Protein AF-K1S685-F1 (afdb_monomer_lite)

Foldseek 3Di:
DPDPPLVVVLVVQCVVCVPPDDNVRSVVVSVVCVVVDDDDDDDADQPVDVVVVVVLLVVLVVCLVVVAAEDEDPPLQQNDDDPPDDSGNDPPVSVVVVVSSCVSNVVSNHAYEYADDDAVVVVVLLVCVVVVHEYEDLCQLVLVVCCVVVVDNVVVVVVVVVCVVSVHHYDYDNADPVGRPVVSCPVVCVVVVNDD

Secondary structure (DSSP, 8-state):
----HHHHHHHHHHHHSTTTS-HHHHHHHHHHHHHT-PPPSS----TTSHHHHHHHHHHHHHHHHTT--EEEETTGGGS---TTS-SS--TTHHHHHHHHHHHHHGGGTPEEEE-----GGG-HHHHHHHTT--EEE-SHHHHHHHHHHHS--HHHHHHHHHHHHTT--EEE-S-BTTB--HHHHHHHHHHHT---

Sequence (196 aa):
EGKKPADILQKIVLERKAGRLTKEQITTIWNYMEQHRYYLGQMDLNIQSPKVWEYYREVLKTLAGYGAKIVRLDAFAYAPKKPGERNFLNQPDTWELLDKIKQIAEPYGMELLPEIHECYSEKIYEKISEQGYVTYDFFLPGLIIDALESGNGEHLAGWAQELIDKNIRTVNMLGCHDGIPCWISKEFWRRTGFRN

Structure (mmCIF, N/CA/C/O backbone):
data_AF-K1S685-F1
#
_entry.id   AF-K1S685-F1
#
loop_
_atom_site.group_PDB
_atom_site.id
_atom_site.type_symbol
_atom_site.label_atom_id
_atom_site.label_alt_id
_atom_site.label_comp_id
_atom_site.label_asym_id
_atom_site.label_entity_id
_atom_site.label_seq_id
_atom_site.pdbx_PDB_ins_code
_atom_site.Cartn_x
_atom_site.Cartn_y
_atom_site.Cartn_z
_atom_site.occupancy
_atom_site.B_iso_or_equiv
_atom_site.auth_seq_id
_atom_site.auth_comp_id
_atom_site.auth_asym_id
_atom_site.auth_atom_id
_atom_site.pdbx_PDB_model_num
ATOM 1 N N . GLU A 1 1 ? 15.748 -15.096 -20.874 1.00 41.84 1 GLU A N 1
ATOM 2 C CA . GLU A 1 1 ? 17.206 -15.310 -21.045 1.00 41.84 1 GLU A CA 1
ATOM 3 C C . GLU A 1 1 ? 17.972 -14.530 -19.979 1.00 41.84 1 GLU A C 1
ATOM 5 O O . GLU A 1 1 ? 17.954 -13.305 -20.011 1.00 41.84 1 GLU A O 1
ATOM 10 N N . GLY A 1 2 ? 18.579 -15.214 -19.005 1.00 46.22 2 GLY A N 1
ATOM 11 C CA . GLY A 1 2 ? 19.226 -14.622 -17.822 1.00 46.22 2 GLY A CA 1
ATOM 12 C C . GLY A 1 2 ? 20.558 -13.915 -18.096 1.00 46.22 2 GLY A C 1
ATOM 13 O O . GLY A 1 2 ? 21.587 -14.306 -17.557 1.00 46.22 2 GLY A O 1
ATOM 14 N N . LYS A 1 3 ? 20.554 -12.884 -18.945 1.00 46.91 3 LYS A N 1
ATOM 15 C CA . LYS A 1 3 ? 21.714 -12.000 -19.139 1.00 46.91 3 LYS A CA 1
ATOM 16 C C . LYS A 1 3 ? 21.872 -11.109 -17.908 1.00 46.91 3 LYS A C 1
ATOM 18 O O . LYS A 1 3 ? 20.875 -10.590 -17.400 1.00 46.91 3 LYS A O 1
ATOM 23 N N . LYS A 1 4 ? 23.103 -10.922 -17.418 1.00 56.41 4 LYS A N 1
ATOM 24 C CA . LYS A 1 4 ? 23.329 -10.047 -16.262 1.00 56.41 4 LYS A CA 1
ATOM 25 C C . LYS A 1 4 ? 22.981 -8.607 -16.665 1.00 56.41 4 LYS A C 1
ATOM 27 O O . LYS A 1 4 ? 23.267 -8.214 -17.798 1.00 56.41 4 LYS A O 1
ATOM 32 N N . PRO A 1 5 ? 22.398 -7.791 -15.767 1.00 56.41 5 PRO A N 1
ATOM 33 C CA . PRO A 1 5 ? 22.082 -6.392 -16.063 1.00 56.41 5 PRO A CA 1
ATOM 34 C C . PRO A 1 5 ? 23.280 -5.602 -16.610 1.00 56.41 5 PRO A C 1
ATOM 36 O O . PRO A 1 5 ? 23.109 -4.765 -17.495 1.00 56.41 5 PRO A O 1
ATOM 39 N N . ALA A 1 6 ? 24.490 -5.930 -16.145 1.00 63.66 6 ALA A N 1
ATOM 40 C CA . ALA A 1 6 ? 25.746 -5.369 -16.632 1.00 63.66 6 ALA A CA 1
ATOM 41 C C . ALA A 1 6 ? 25.956 -5.602 -18.140 1.00 63.66 6 ALA A C 1
ATOM 43 O O . ALA A 1 6 ? 26.253 -4.660 -18.867 1.00 63.66 6 ALA A O 1
ATOM 44 N N . ASP A 1 7 ? 25.709 -6.815 -18.636 1.00 67.12 7 ASP A N 1
ATOM 45 C CA . ASP A 1 7 ? 25.922 -7.172 -20.046 1.00 67.12 7 ASP A CA 1
ATOM 46 C C . ASP A 1 7 ? 24.927 -6.446 -20.968 1.00 67.12 7 ASP A C 1
ATOM 48 O O . ASP A 1 7 ? 25.253 -6.030 -22.082 1.00 67.12 7 ASP A O 1
ATOM 52 N N . ILE A 1 8 ? 23.693 -6.256 -20.486 1.00 65.19 8 ILE A N 1
ATOM 53 C CA . ILE A 1 8 ? 22.639 -5.526 -21.203 1.00 65.19 8 ILE A CA 1
ATOM 54 C C . ILE A 1 8 ? 22.997 -4.038 -21.291 1.00 65.19 8 ILE A C 1
ATOM 56 O O . ILE A 1 8 ? 22.889 -3.428 -22.356 1.00 65.19 8 ILE A O 1
ATOM 60 N N . LEU A 1 9 ? 23.438 -3.453 -20.177 1.00 62.62 9 LEU A N 1
ATOM 61 C CA . LEU A 1 9 ? 23.805 -2.043 -20.095 1.00 62.62 9 LEU A CA 1
ATOM 62 C C . LEU A 1 9 ? 25.078 -1.733 -20.892 1.00 62.62 9 LEU A C 1
ATOM 64 O O . LEU A 1 9 ? 25.098 -0.736 -21.614 1.00 62.62 9 LEU A O 1
ATOM 68 N N . GLN A 1 10 ? 26.095 -2.599 -20.846 1.00 68.44 10 GLN A N 1
ATOM 69 C CA . GLN A 1 10 ? 27.323 -2.442 -21.630 1.00 68.44 10 GLN A CA 1
ATOM 70 C C . GLN A 1 10 ? 27.014 -2.400 -23.131 1.00 68.44 10 GLN A C 1
ATOM 72 O O . GLN A 1 10 ? 27.507 -1.525 -23.845 1.00 68.44 10 GLN A O 1
ATOM 77 N N . LYS A 1 11 ? 26.131 -3.291 -23.601 1.00 69.19 11 LYS A N 1
ATOM 78 C CA . LYS A 1 11 ? 25.671 -3.310 -24.994 1.00 69.19 11 LYS A CA 1
ATOM 79 C C . LYS A 1 11 ? 24.960 -2.007 -25.381 1.00 69.19 11 LYS A C 1
ATOM 81 O O . LYS A 1 11 ? 25.316 -1.408 -26.391 1.00 69.19 11 LYS A O 1
ATOM 86 N N . ILE A 1 12 ? 24.040 -1.514 -24.547 1.00 67.19 12 ILE A N 1
ATOM 87 C CA . ILE A 1 12 ? 23.328 -0.241 -24.779 1.00 67.19 12 ILE A CA 1
ATOM 88 C C . ILE A 1 12 ? 24.299 0.950 -24.837 1.00 67.19 12 ILE A C 1
ATOM 90 O O . ILE A 1 12 ? 24.135 1.843 -25.669 1.00 67.19 12 ILE A O 1
ATOM 94 N N . VAL A 1 13 ? 25.310 0.990 -23.963 1.00 66.75 13 VAL A N 1
ATOM 95 C CA . VAL A 1 13 ? 26.311 2.070 -23.930 1.00 66.75 13 VAL A CA 1
ATOM 96 C C . VAL A 1 13 ? 27.200 2.037 -25.174 1.00 66.75 13 VAL A C 1
ATOM 98 O O . VAL A 1 13 ? 27.426 3.086 -25.784 1.00 66.75 13 VAL A O 1
ATOM 101 N N . LEU A 1 14 ? 27.660 0.849 -25.577 1.00 67.44 14 LEU A N 1
ATOM 102 C CA . LEU A 1 14 ? 28.450 0.653 -26.795 1.00 67.44 14 LEU A CA 1
ATOM 103 C C . LEU A 1 14 ? 27.658 1.036 -28.055 1.00 67.44 14 LEU A C 1
ATOM 105 O O . LEU A 1 14 ? 28.216 1.666 -28.951 1.00 67.44 14 LEU A O 1
ATOM 109 N N . GLU A 1 15 ? 26.361 0.721 -28.103 1.00 68.25 15 GLU A N 1
ATOM 110 C CA . GLU A 1 15 ? 25.470 1.065 -29.219 1.00 68.25 15 GLU A CA 1
ATOM 111 C C . GLU A 1 15 ? 25.138 2.569 -29.271 1.00 68.25 15 GLU A C 1
ATOM 113 O O . GLU A 1 15 ? 25.128 3.159 -30.349 1.00 68.25 15 GLU A O 1
ATOM 118 N N . ARG A 1 16 ? 24.915 3.231 -28.123 1.00 64.75 16 ARG A N 1
ATOM 119 C CA . ARG A 1 16 ? 24.530 4.660 -28.067 1.00 64.75 16 ARG A CA 1
ATOM 120 C C . ARG A 1 16 ? 25.690 5.651 -28.214 1.00 64.75 16 ARG A C 1
ATOM 122 O O . ARG A 1 16 ? 25.444 6.799 -28.578 1.00 64.75 16 ARG A O 1
ATOM 129 N N . LYS A 1 17 ? 26.936 5.269 -27.895 1.00 58.00 17 LYS A N 1
ATOM 130 C CA . LYS A 1 17 ? 28.105 6.183 -27.881 1.00 58.00 17 LYS A CA 1
ATOM 131 C C . LYS A 1 17 ? 29.157 5.920 -28.963 1.00 58.00 17 LYS A C 1
ATOM 133 O O . LYS A 1 17 ? 30.214 6.554 -28.930 1.00 58.00 17 LYS A O 1
ATOM 138 N N . ALA A 1 18 ? 28.850 5.084 -29.954 1.00 55.44 18 ALA A N 1
ATOM 139 C CA . ALA A 1 18 ? 29.769 4.680 -31.024 1.00 55.44 18 ALA A CA 1
ATOM 140 C C . ALA A 1 18 ? 30.387 5.828 -31.864 1.00 55.44 18 ALA A C 1
ATOM 142 O O . ALA A 1 18 ? 31.276 5.569 -32.666 1.00 55.44 18 ALA A O 1
ATOM 143 N N . GLY A 1 19 ? 29.961 7.087 -31.689 1.00 58.44 19 GLY A N 1
ATOM 144 C CA . GLY A 1 19 ? 30.479 8.244 -32.431 1.00 58.44 19 GLY A CA 1
ATOM 145 C C . GLY A 1 19 ? 31.498 9.143 -31.712 1.00 58.44 19 GLY A C 1
ATOM 146 O O . GLY A 1 19 ? 31.999 10.065 -32.345 1.00 58.44 19 GLY A O 1
ATOM 147 N N . ARG A 1 20 ? 31.790 8.957 -30.411 1.00 66.69 20 ARG A N 1
ATOM 148 C CA . ARG A 1 20 ? 32.670 9.885 -29.645 1.00 66.69 20 ARG A CA 1
ATOM 149 C C . ARG A 1 20 ? 33.846 9.239 -28.910 1.00 66.69 20 ARG A C 1
ATOM 151 O O . ARG A 1 20 ? 34.769 9.951 -28.533 1.00 66.69 20 ARG A O 1
ATOM 158 N N . LEU A 1 21 ? 33.808 7.932 -28.671 1.00 71.31 21 LEU A N 1
ATOM 159 C CA . LEU A 1 21 ? 34.829 7.186 -27.929 1.00 71.31 21 LEU A CA 1
ATOM 160 C C . LEU A 1 21 ? 35.059 5.838 -28.615 1.00 71.31 21 LEU A C 1
ATOM 162 O O . LEU A 1 21 ? 34.118 5.258 -29.162 1.00 71.31 21 LEU A O 1
ATOM 166 N N . THR A 1 22 ? 36.289 5.325 -28.574 1.00 79.56 22 THR A N 1
ATOM 167 C CA . THR A 1 22 ? 36.596 3.989 -29.102 1.00 79.56 22 THR A CA 1
ATOM 168 C C . THR A 1 22 ? 35.994 2.897 -28.210 1.00 79.56 22 THR A C 1
ATOM 170 O O . THR A 1 22 ? 35.727 3.108 -27.024 1.00 79.56 22 THR A O 1
ATOM 173 N N . LYS A 1 23 ? 35.789 1.693 -28.763 1.00 75.44 23 LYS A N 1
ATOM 174 C CA . LYS A 1 23 ? 35.277 0.538 -27.998 1.00 75.44 23 LYS A CA 1
ATOM 175 C C . LYS A 1 23 ? 36.156 0.209 -26.788 1.00 75.44 23 LYS A C 1
ATOM 177 O O . LYS A 1 23 ? 35.630 -0.136 -25.733 1.00 75.44 23 LYS A O 1
ATOM 182 N N . GLU A 1 24 ? 37.471 0.359 -26.923 1.00 78.50 24 GLU A N 1
ATOM 183 C CA . GLU A 1 24 ? 38.434 0.170 -25.833 1.00 78.50 24 GLU A CA 1
ATOM 184 C C . GLU A 1 24 ? 38.244 1.218 -24.736 1.00 78.50 24 GLU A C 1
ATOM 186 O O . GLU A 1 24 ? 38.119 0.855 -23.572 1.00 78.50 24 GLU A O 1
ATOM 191 N N . GLN A 1 25 ? 38.105 2.500 -25.093 1.00 77.88 25 GLN A N 1
ATOM 192 C CA . GLN A 1 25 ? 37.839 3.568 -24.123 1.00 77.88 25 GLN A CA 1
ATOM 193 C C . GLN A 1 25 ? 36.523 3.345 -23.367 1.00 77.88 25 GLN A C 1
ATOM 195 O O . GLN A 1 25 ? 36.479 3.502 -22.147 1.00 77.88 25 GLN A O 1
ATOM 200 N N . ILE A 1 26 ? 35.457 2.941 -24.068 1.00 78.12 26 ILE A N 1
ATOM 201 C CA . ILE A 1 26 ? 34.166 2.622 -23.439 1.00 78.12 26 ILE A CA 1
ATOM 202 C C . ILE A 1 26 ? 34.312 1.432 -22.484 1.00 78.12 26 ILE A C 1
ATOM 204 O O . ILE A 1 26 ? 33.780 1.475 -21.378 1.00 78.12 26 ILE A O 1
ATOM 208 N N . THR A 1 27 ? 35.056 0.398 -22.881 1.00 79.56 27 THR A N 1
ATOM 209 C CA . THR A 1 27 ? 35.287 -0.797 -22.054 1.00 79.56 27 THR A CA 1
ATOM 210 C C . THR A 1 27 ? 36.103 -0.469 -20.803 1.00 79.56 27 THR A C 1
ATOM 212 O O . THR A 1 27 ? 35.761 -0.924 -19.715 1.00 79.56 27 THR A O 1
ATOM 215 N N . THR A 1 28 ? 37.130 0.375 -20.920 1.00 81.12 28 THR A N 1
ATOM 216 C CA . THR A 1 28 ? 37.934 0.833 -19.778 1.00 81.12 28 THR A CA 1
ATOM 217 C C . THR A 1 28 ? 37.096 1.630 -18.780 1.00 81.12 28 THR A C 1
ATOM 219 O O . THR A 1 28 ? 37.133 1.343 -17.585 1.00 81.12 28 THR A O 1
ATOM 222 N N . ILE A 1 29 ? 36.291 2.589 -19.257 1.00 78.25 29 ILE A N 1
ATOM 223 C CA . ILE A 1 29 ? 35.390 3.376 -18.396 1.00 78.25 29 ILE A CA 1
ATOM 224 C C . ILE A 1 29 ? 34.355 2.464 -17.729 1.00 78.25 29 ILE A C 1
ATOM 226 O O . ILE A 1 29 ? 34.099 2.597 -16.536 1.00 78.25 29 ILE A O 1
ATOM 230 N N . TRP A 1 30 ? 33.789 1.516 -18.478 1.00 78.69 30 TRP A N 1
ATOM 231 C CA . TRP A 1 30 ? 32.827 0.546 -17.961 1.00 78.69 30 TRP A CA 1
ATOM 232 C C . TRP A 1 30 ? 33.413 -0.301 -16.828 1.00 78.69 30 TRP A C 1
ATOM 234 O O . TRP A 1 30 ? 32.829 -0.374 -15.750 1.00 78.69 30 TRP A O 1
ATOM 244 N N . ASN A 1 31 ? 34.593 -0.886 -17.046 1.00 82.19 31 ASN A N 1
ATOM 245 C CA . ASN A 1 31 ? 35.276 -1.692 -16.037 1.00 82.19 31 ASN A CA 1
ATOM 246 C C . ASN A 1 31 ? 35.592 -0.869 -14.784 1.00 82.19 31 ASN A C 1
ATOM 248 O O . ASN A 1 31 ? 35.395 -1.354 -13.674 1.00 82.19 31 ASN A O 1
ATOM 252 N N . TYR A 1 32 ? 36.014 0.388 -14.956 1.00 80.56 32 TYR A N 1
ATOM 253 C CA . TYR A 1 32 ? 36.234 1.302 -13.839 1.00 80.56 32 TYR A CA 1
ATOM 254 C C . TYR A 1 32 ? 34.936 1.581 -13.063 1.00 80.56 32 TYR A C 1
ATOM 256 O O . TYR A 1 32 ? 34.933 1.510 -11.836 1.00 80.56 32 TYR A O 1
ATOM 264 N N . MET A 1 33 ? 33.819 1.842 -13.751 1.00 78.81 33 MET A N 1
ATOM 265 C CA . MET A 1 33 ? 32.520 2.070 -13.108 1.00 78.81 33 MET A CA 1
ATOM 266 C C . MET A 1 33 ? 32.000 0.830 -12.373 1.00 78.81 33 MET A C 1
ATOM 268 O O . MET A 1 33 ? 31.517 0.965 -11.255 1.00 78.81 33 MET A O 1
ATOM 272 N N . GLU A 1 34 ? 32.115 -0.368 -12.956 1.00 79.00 34 GLU A N 1
ATOM 273 C CA . GLU A 1 34 ? 31.683 -1.615 -12.304 1.00 79.00 34 GLU A CA 1
ATOM 274 C C . GLU A 1 34 ? 32.543 -1.951 -11.078 1.00 79.00 34 GLU A C 1
ATOM 276 O O . GLU A 1 34 ? 32.001 -2.369 -10.058 1.00 79.00 34 GLU A O 1
ATOM 281 N N . GLN A 1 35 ? 33.861 -1.712 -11.134 1.00 81.19 35 GLN A N 1
ATOM 282 C CA . GLN A 1 35 ? 34.762 -1.902 -9.987 1.00 81.19 35 GLN A CA 1
ATOM 283 C C . GLN A 1 35 ? 34.442 -0.970 -8.811 1.00 81.19 35 GLN A C 1
ATOM 285 O O . GLN A 1 35 ? 34.704 -1.323 -7.665 1.00 81.19 35 GLN A O 1
ATOM 290 N N . HIS A 1 36 ? 33.859 0.199 -9.085 1.00 78.69 36 HIS A N 1
ATOM 291 C CA . HIS A 1 36 ? 33.512 1.204 -8.077 1.00 78.69 36 HIS A CA 1
ATOM 292 C C . HIS A 1 36 ? 31.998 1.332 -7.872 1.00 78.69 36 HIS A C 1
ATOM 294 O O . HIS A 1 36 ? 31.523 2.313 -7.293 1.00 78.69 36 HIS A O 1
ATOM 300 N N . ARG A 1 37 ? 31.215 0.360 -8.355 1.00 73.19 37 ARG A N 1
ATOM 301 C CA . ARG A 1 37 ? 29.762 0.399 -8.228 1.00 73.19 37 ARG A CA 1
ATOM 302 C C . ARG A 1 37 ? 29.364 0.046 -6.803 1.00 73.19 37 ARG A C 1
ATOM 304 O O . ARG A 1 37 ? 29.433 -1.111 -6.397 1.00 73.19 37 ARG A O 1
ATOM 311 N N . TYR A 1 38 ? 28.860 1.034 -6.080 1.00 69.50 38 TYR A N 1
ATOM 312 C CA . TYR A 1 38 ? 28.136 0.820 -4.837 1.00 69.50 38 TYR A CA 1
ATOM 313 C C . TYR A 1 38 ? 26.640 0.977 -5.100 1.00 69.50 38 TYR A C 1
ATOM 315 O O . TYR A 1 38 ? 26.203 1.875 -5.821 1.00 69.50 38 TYR A O 1
ATOM 323 N N . TYR A 1 39 ? 25.849 0.075 -4.535 1.00 64.56 39 TYR A N 1
ATOM 324 C CA . TYR A 1 39 ? 24.402 0.182 -4.584 1.00 64.56 39 TYR A CA 1
ATOM 325 C C . TYR A 1 39 ? 23.934 0.991 -3.384 1.00 64.56 39 TYR A C 1
ATOM 327 O O . TYR A 1 39 ? 24.215 0.641 -2.239 1.00 64.56 39 TYR A O 1
ATOM 335 N N . LEU A 1 40 ? 23.228 2.085 -3.653 1.00 62.75 40 LEU A N 1
ATOM 336 C CA . LEU A 1 40 ? 22.421 2.745 -2.635 1.00 62.75 40 LEU A CA 1
ATOM 337 C C . LEU A 1 40 ? 21.240 1.817 -2.325 1.00 62.75 40 LEU A C 1
ATOM 339 O O . LEU A 1 40 ? 20.667 1.263 -3.258 1.00 62.75 40 LEU A O 1
ATOM 343 N N . GLY A 1 41 ? 20.926 1.610 -1.042 1.00 75.44 41 GLY A N 1
ATOM 344 C CA . GLY A 1 41 ? 20.020 0.550 -0.574 1.00 75.44 41 GLY A CA 1
ATOM 345 C C . GLY A 1 41 ? 18.737 0.403 -1.400 1.00 75.44 41 GLY A C 1
ATOM 346 O O . GLY A 1 41 ? 18.595 -0.564 -2.144 1.00 75.44 41 GLY A O 1
ATOM 347 N N . GLN A 1 42 ? 17.816 1.362 -1.294 1.00 72.12 42 GLN A N 1
ATOM 348 C CA . GLN A 1 42 ? 16.583 1.381 -2.084 1.00 72.12 42 GLN A CA 1
ATOM 349 C C . GLN A 1 42 ? 16.712 2.371 -3.247 1.00 72.12 42 GLN A C 1
ATOM 351 O O . GLN A 1 42 ? 17.075 3.530 -3.051 1.00 72.12 42 GLN A O 1
ATOM 356 N N . MET A 1 43 ? 16.415 1.902 -4.461 1.00 77.88 43 MET A N 1
ATOM 357 C CA . MET A 1 43 ? 16.425 2.701 -5.688 1.00 77.88 43 MET A CA 1
ATOM 358 C C . MET A 1 43 ? 15.034 2.686 -6.321 1.00 77.88 43 MET A C 1
ATOM 360 O O . MET A 1 43 ? 14.456 1.616 -6.512 1.00 77.88 43 MET A O 1
ATOM 364 N N . ASP A 1 44 ? 14.510 3.854 -6.689 1.00 77.00 44 ASP A N 1
ATOM 365 C CA . ASP A 1 44 ? 13.212 3.948 -7.356 1.00 77.00 44 ASP A CA 1
ATOM 366 C C . ASP A 1 44 ? 13.241 3.374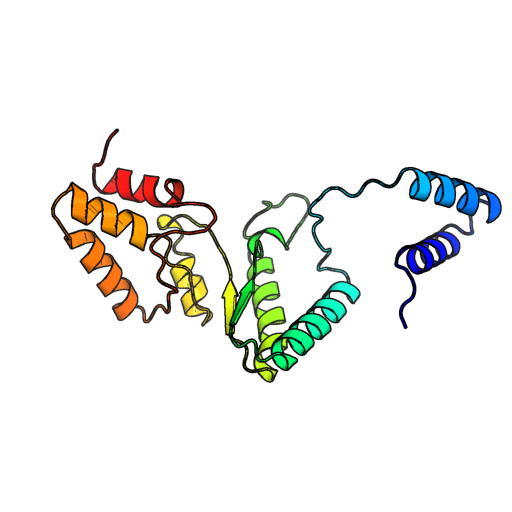 -8.778 1.00 77.00 44 ASP A C 1
ATOM 368 O O . ASP A 1 44 ? 14.174 3.597 -9.558 1.00 77.00 44 ASP A O 1
ATOM 372 N N . LEU A 1 45 ? 12.164 2.682 -9.149 1.00 78.25 45 LEU A N 1
ATOM 373 C CA . LEU A 1 45 ? 11.975 2.181 -10.505 1.00 78.25 45 LEU A CA 1
ATOM 374 C C . LEU A 1 45 ? 11.437 3.280 -11.424 1.00 78.25 45 LEU A C 1
ATOM 376 O O . LEU A 1 45 ? 10.509 4.011 -11.086 1.00 78.25 45 LEU A O 1
ATOM 380 N N . ASN A 1 46 ? 11.979 3.356 -12.641 1.00 80.75 46 ASN A N 1
ATOM 381 C CA . ASN A 1 46 ? 11.461 4.262 -13.661 1.00 80.75 46 ASN A CA 1
ATOM 382 C C . ASN A 1 46 ? 10.219 3.664 -14.345 1.00 80.75 46 ASN A C 1
ATOM 384 O O . ASN A 1 46 ? 10.341 2.912 -15.317 1.00 80.75 46 ASN A O 1
ATOM 388 N N . ILE A 1 47 ? 9.033 4.054 -13.876 1.00 80.50 47 ILE A N 1
ATOM 389 C CA . ILE A 1 47 ? 7.726 3.628 -14.405 1.00 80.50 47 ILE A CA 1
ATOM 390 C C . ILE A 1 47 ? 7.472 4.015 -15.875 1.00 80.50 47 ILE A C 1
ATOM 392 O O . ILE A 1 47 ? 6.557 3.480 -16.498 1.00 80.50 47 ILE A O 1
ATOM 396 N N . GLN A 1 48 ? 8.283 4.899 -16.473 1.00 79.62 48 GLN A N 1
ATOM 397 C CA . GLN A 1 48 ? 8.208 5.205 -17.910 1.00 79.62 48 GLN A CA 1
ATOM 398 C C . GLN A 1 48 ? 8.829 4.097 -18.777 1.00 79.62 48 GLN A C 1
ATOM 400 O O . GLN A 1 48 ? 8.602 4.041 -19.985 1.00 79.62 48 GLN A O 1
ATOM 405 N N . SER A 1 49 ? 9.635 3.211 -18.185 1.00 81.81 49 SER A N 1
ATOM 406 C CA 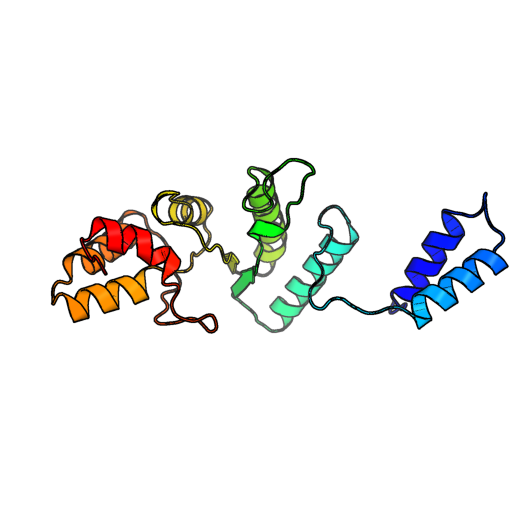. SER A 1 49 ? 10.300 2.129 -18.906 1.00 81.81 49 SER A CA 1
ATOM 407 C C . SER A 1 49 ? 9.348 0.950 -19.143 1.00 81.81 49 SER A C 1
ATOM 409 O O . SER A 1 49 ? 8.863 0.360 -18.175 1.00 81.81 49 SER A O 1
ATOM 411 N N . PRO A 1 50 ? 9.152 0.490 -20.395 1.00 83.94 50 PRO A N 1
ATOM 412 C CA . PRO A 1 50 ? 8.343 -0.699 -20.684 1.00 83.94 50 PRO A CA 1
ATOM 413 C C . PRO A 1 50 ? 8.832 -1.967 -19.966 1.00 83.94 50 PRO A C 1
ATOM 415 O O . PRO A 1 50 ? 8.036 -2.846 -19.644 1.00 83.94 50 PRO A O 1
ATOM 418 N N . LYS A 1 51 ? 10.137 -2.045 -19.669 1.00 84.88 51 LYS A N 1
ATOM 419 C CA . LYS A 1 51 ? 10.746 -3.179 -18.956 1.00 84.88 51 LYS A CA 1
ATOM 420 C C . LYS A 1 51 ? 10.269 -3.293 -17.509 1.00 84.88 51 LYS A C 1
ATOM 422 O O . LYS A 1 51 ? 10.179 -4.398 -16.991 1.00 84.88 51 LYS A O 1
ATOM 427 N N . VAL A 1 52 ? 9.957 -2.168 -16.866 1.00 86.12 52 VAL A N 1
ATOM 428 C CA . VAL A 1 52 ? 9.422 -2.160 -15.496 1.00 86.12 52 VAL A CA 1
ATOM 429 C C . VAL A 1 52 ? 8.014 -2.755 -15.481 1.00 86.12 52 VAL A C 1
ATOM 431 O O . VAL A 1 52 ? 7.693 -3.557 -14.613 1.00 86.12 52 VAL A O 1
ATOM 434 N N . TRP A 1 53 ? 7.206 -2.461 -16.499 1.00 85.75 53 TRP A N 1
ATOM 435 C CA . TRP A 1 53 ? 5.870 -3.042 -16.649 1.00 85.75 53 TRP A CA 1
ATOM 436 C C . TRP A 1 53 ? 5.885 -4.538 -16.960 1.00 85.75 53 TRP A C 1
ATOM 438 O O . TRP A 1 53 ? 5.037 -5.277 -16.467 1.00 85.75 53 TRP A O 1
ATOM 448 N N . GLU A 1 54 ? 6.842 -4.993 -17.768 1.00 86.94 54 GLU A N 1
ATOM 449 C CA . GLU A 1 54 ? 7.073 -6.424 -17.987 1.00 86.94 54 GLU A CA 1
ATOM 450 C C . GLU A 1 54 ? 7.464 -7.122 -16.681 1.00 86.94 54 GLU A C 1
ATOM 452 O O . GLU A 1 54 ? 6.874 -8.140 -16.329 1.00 86.94 54 GLU A O 1
ATOM 457 N N . TYR A 1 55 ? 8.370 -6.515 -15.911 1.00 87.50 55 TYR A N 1
ATOM 458 C CA . TYR A 1 55 ? 8.755 -7.014 -14.596 1.00 87.50 55 TYR A CA 1
ATOM 459 C C . TYR A 1 55 ? 7.569 -7.092 -13.624 1.00 87.50 55 TYR A C 1
ATOM 461 O O . TYR A 1 55 ? 7.366 -8.136 -13.011 1.00 87.50 55 TYR A O 1
ATOM 469 N N . TYR A 1 56 ? 6.738 -6.047 -13.518 1.00 87.75 56 TYR A N 1
ATOM 470 C CA . TYR A 1 56 ? 5.551 -6.079 -12.655 1.00 87.75 56 TYR A CA 1
ATOM 47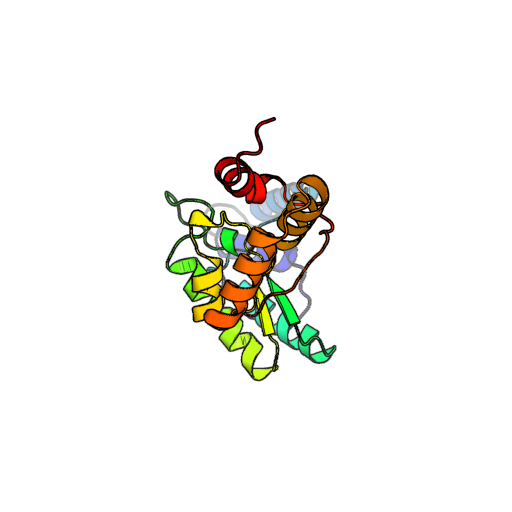1 C C . TYR A 1 56 ? 4.571 -7.189 -13.037 1.00 87.75 56 TYR A C 1
ATOM 473 O O . TYR A 1 56 ? 4.061 -7.871 -12.150 1.00 87.75 56 TYR A O 1
ATOM 481 N N . ARG A 1 57 ? 4.339 -7.414 -14.338 1.00 87.50 57 ARG A N 1
ATOM 482 C CA . ARG A 1 57 ? 3.491 -8.521 -14.807 1.00 87.50 57 ARG A CA 1
ATOM 483 C C . ARG A 1 57 ? 4.039 -9.877 -14.379 1.00 87.50 57 ARG A C 1
ATOM 485 O O . ARG A 1 57 ? 3.283 -10.685 -13.850 1.00 87.50 57 ARG A O 1
ATOM 492 N N . GLU A 1 58 ? 5.334 -10.114 -14.575 1.00 89.44 58 GLU A N 1
ATOM 493 C CA . GLU A 1 58 ? 5.962 -11.383 -14.197 1.00 89.44 58 GLU A CA 1
ATOM 494 C C . GLU A 1 58 ? 5.962 -11.596 -12.678 1.00 89.44 58 GLU A C 1
ATOM 496 O O . GLU A 1 58 ? 5.685 -12.703 -12.215 1.00 89.44 58 GLU A O 1
ATOM 501 N N . VAL A 1 59 ? 6.195 -10.541 -11.890 1.00 89.19 59 VAL A N 1
ATOM 502 C CA . VAL A 1 59 ? 6.132 -10.606 -10.422 1.00 89.19 59 VAL A CA 1
ATOM 503 C C . VAL A 1 59 ? 4.716 -10.916 -9.949 1.00 89.19 59 VAL A C 1
ATOM 505 O O . VAL A 1 59 ? 4.538 -11.865 -9.191 1.00 89.19 59 VAL A O 1
ATOM 508 N N . LEU A 1 60 ? 3.704 -10.176 -10.413 1.00 87.56 60 LEU A N 1
ATOM 509 C CA . LEU A 1 60 ? 2.310 -10.404 -10.016 1.00 87.56 60 LEU A CA 1
ATOM 510 C C . LEU A 1 60 ? 1.832 -11.800 -10.418 1.00 87.56 60 LEU A C 1
ATOM 512 O O . LEU A 1 60 ? 1.255 -12.508 -9.599 1.00 87.56 60 LEU A O 1
ATOM 516 N N . LYS A 1 61 ? 2.165 -12.246 -11.633 1.00 88.56 61 LYS A N 1
ATOM 517 C CA . LYS A 1 61 ? 1.888 -13.610 -12.095 1.00 88.56 61 LYS A CA 1
ATOM 518 C C . LYS A 1 61 ? 2.553 -14.666 -11.212 1.00 88.56 61 LYS A C 1
ATOM 520 O O . LYS A 1 61 ? 1.936 -15.675 -10.883 1.00 88.56 61 LYS A O 1
ATOM 525 N N . THR A 1 62 ? 3.806 -14.444 -10.826 1.00 88.88 62 THR A N 1
ATOM 526 C CA . THR A 1 62 ? 4.548 -15.363 -9.956 1.00 88.88 62 THR A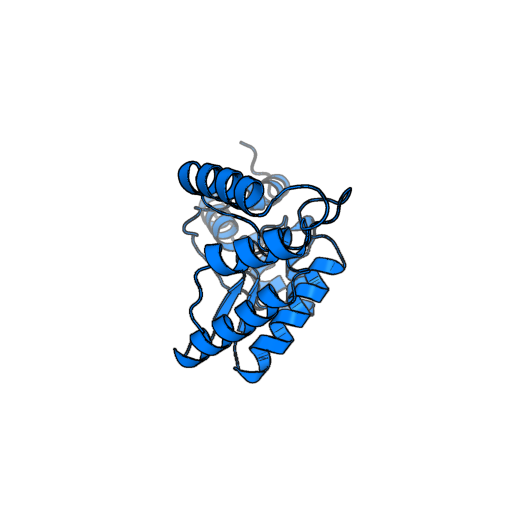 CA 1
ATOM 527 C C . THR A 1 62 ? 3.928 -15.415 -8.557 1.00 88.88 62 THR A C 1
ATOM 529 O O . THR A 1 62 ? 3.714 -16.500 -8.024 1.00 88.88 62 THR A O 1
ATOM 532 N N . LEU A 1 63 ? 3.568 -14.262 -7.986 1.00 88.69 63 LEU A N 1
ATOM 533 C CA . LEU A 1 63 ? 2.881 -14.167 -6.694 1.00 88.69 63 LEU A CA 1
ATOM 534 C C . LEU A 1 63 ? 1.508 -14.850 -6.725 1.00 88.69 63 LEU A C 1
ATOM 536 O O . LEU A 1 63 ? 1.178 -15.603 -5.809 1.00 88.69 63 LEU A O 1
ATOM 540 N N . ALA A 1 64 ? 0.742 -14.647 -7.797 1.00 88.06 64 ALA A N 1
ATOM 541 C CA . ALA A 1 64 ? -0.518 -15.345 -8.024 1.00 88.06 64 ALA A CA 1
ATOM 542 C C . ALA A 1 64 ? -0.315 -16.865 -8.124 1.00 88.06 64 ALA A C 1
ATOM 544 O O . ALA A 1 64 ? -1.082 -17.628 -7.542 1.00 88.06 64 ALA A O 1
ATOM 545 N N . GLY A 1 65 ? 0.759 -17.310 -8.787 1.00 87.50 65 GLY A N 1
ATOM 546 C CA . GLY A 1 65 ? 1.149 -18.721 -8.855 1.00 87.50 65 GLY A CA 1
ATOM 547 C C . GLY A 1 65 ? 1.445 -19.348 -7.488 1.00 87.50 65 GLY A C 1
ATOM 548 O O . GLY A 1 65 ? 1.191 -20.534 -7.296 1.00 87.50 65 GLY A O 1
ATOM 549 N N . TYR A 1 66 ? 1.912 -18.557 -6.518 1.00 89.50 66 TYR A N 1
ATOM 550 C CA . TYR A 1 66 ? 2.076 -18.986 -5.124 1.00 89.50 66 TYR A CA 1
ATOM 551 C C . TYR A 1 66 ? 0.787 -18.905 -4.287 1.00 89.50 66 TYR A C 1
ATOM 553 O O . TYR A 1 66 ? 0.791 -19.303 -3.123 1.00 89.50 66 TYR A O 1
ATOM 561 N N . GLY A 1 67 ? -0.317 -18.407 -4.851 1.00 86.25 67 GLY A N 1
ATOM 562 C CA . GLY A 1 67 ? -1.603 -18.276 -4.165 1.00 86.25 67 GLY A CA 1
ATOM 563 C C . GLY A 1 67 ? -1.779 -16.976 -3.376 1.00 86.25 67 GLY A C 1
ATOM 564 O O . GLY A 1 67 ? -2.657 -16.905 -2.513 1.00 86.25 67 GLY A O 1
ATOM 565 N N . ALA A 1 68 ? -0.971 -15.943 -3.642 1.00 86.31 68 ALA A N 1
ATOM 566 C CA . ALA A 1 68 ? -1.167 -14.632 -3.029 1.00 86.31 68 ALA A CA 1
ATOM 567 C C . ALA A 1 68 ? -2.488 -14.004 -3.506 1.00 86.31 68 ALA A C 1
ATOM 569 O O . ALA A 1 68 ? -2.697 -13.821 -4.702 1.00 86.31 68 ALA A O 1
ATOM 570 N N . LYS A 1 69 ? -3.370 -13.661 -2.560 1.00 84.12 69 LYS A N 1
ATOM 571 C CA . LYS A 1 69 ? -4.683 -13.043 -2.834 1.00 84.12 69 LYS A CA 1
ATOM 572 C C . LYS A 1 69 ? -4.707 -11.533 -2.631 1.00 84.12 69 LYS A C 1
ATOM 574 O O . LYS A 1 69 ? -5.561 -10.864 -3.193 1.00 84.12 69 LYS A O 1
ATOM 579 N N . ILE A 1 70 ? -3.795 -11.007 -1.816 1.00 83.75 70 ILE A N 1
ATOM 580 C CA . ILE A 1 70 ? -3.695 -9.581 -1.500 1.00 83.75 70 ILE A CA 1
ATOM 581 C C . ILE A 1 70 ? -2.249 -9.155 -1.727 1.00 83.75 70 ILE A C 1
ATOM 583 O O . ILE A 1 70 ? -1.327 -9.803 -1.228 1.00 83.75 70 ILE A O 1
ATOM 587 N N . VAL A 1 71 ? -2.056 -8.064 -2.465 1.00 84.50 71 VAL A N 1
ATOM 588 C CA . VAL A 1 71 ? -0.742 -7.455 -2.699 1.00 84.50 71 VAL A CA 1
ATOM 589 C C . VAL A 1 71 ? -0.726 -6.065 -2.082 1.00 84.50 71 VAL A C 1
ATOM 591 O O . VAL A 1 71 ? -1.460 -5.176 -2.514 1.00 84.50 71 VAL A O 1
ATOM 594 N N . ARG A 1 72 ? 0.140 -5.871 -1.083 1.00 84.25 72 ARG A N 1
ATOM 595 C CA . ARG A 1 72 ? 0.444 -4.544 -0.537 1.00 84.25 72 ARG A CA 1
ATOM 596 C C . ARG A 1 72 ? 1.312 -3.785 -1.537 1.00 84.25 72 ARG A C 1
ATOM 598 O O . ARG A 1 72 ? 2.402 -4.245 -1.875 1.00 84.25 72 ARG A O 1
ATOM 605 N N . LEU A 1 73 ? 0.836 -2.631 -1.994 1.00 79.31 73 LEU A N 1
ATOM 606 C CA . LEU A 1 73 ? 1.613 -1.717 -2.827 1.00 79.31 73 LEU A CA 1
ATOM 607 C C . LEU A 1 73 ? 2.306 -0.709 -1.914 1.00 79.31 73 LEU A C 1
ATOM 609 O O . LEU A 1 73 ? 1.706 0.276 -1.488 1.00 79.31 73 LEU A O 1
ATOM 613 N N . ASP A 1 74 ? 3.558 -1.010 -1.591 1.00 74.69 74 ASP A N 1
ATOM 614 C CA . ASP A 1 74 ? 4.395 -0.191 -0.722 1.00 74.69 74 ASP A CA 1
ATOM 615 C C . ASP A 1 74 ? 4.931 1.054 -1.445 1.00 74.69 74 ASP A C 1
ATOM 617 O O . ASP A 1 74 ? 5.250 0.991 -2.637 1.00 74.69 74 ASP A O 1
ATOM 621 N N . ALA A 1 75 ? 5.011 2.181 -0.725 1.00 64.94 75 ALA A N 1
ATOM 622 C CA . ALA A 1 75 ? 5.541 3.471 -1.195 1.00 64.94 75 ALA A CA 1
ATOM 623 C C . ALA A 1 75 ? 5.005 3.953 -2.564 1.00 64.94 75 ALA A C 1
ATOM 625 O O . ALA A 1 75 ? 5.641 4.740 -3.274 1.00 64.94 75 ALA A O 1
ATOM 626 N N . PHE A 1 76 ? 3.810 3.508 -2.948 1.00 69.19 76 PHE A N 1
ATOM 627 C CA . PHE A 1 76 ? 3.274 3.692 -4.293 1.00 69.19 76 PHE A CA 1
ATOM 628 C C . PHE A 1 76 ? 3.024 5.166 -4.654 1.00 69.19 76 PHE A C 1
ATOM 630 O O . PHE A 1 76 ? 3.209 5.584 -5.799 1.00 69.19 76 PHE A O 1
ATOM 637 N N . ALA A 1 77 ? 2.671 5.979 -3.659 1.00 65.12 77 ALA A N 1
ATOM 638 C CA . ALA A 1 77 ? 2.447 7.412 -3.811 1.00 65.12 77 ALA A CA 1
ATOM 639 C C . ALA A 1 77 ? 3.686 8.201 -4.290 1.00 65.12 77 ALA A C 1
ATOM 641 O O . ALA A 1 77 ? 3.527 9.320 -4.779 1.00 65.12 77 ALA A O 1
ATOM 642 N N . TYR A 1 78 ? 4.891 7.624 -4.187 1.00 62.84 78 TYR A N 1
ATOM 643 C CA . TYR A 1 78 ? 6.160 8.228 -4.617 1.00 62.84 78 TYR A CA 1
ATOM 644 C C . TYR A 1 78 ? 6.611 7.802 -6.024 1.00 62.84 78 TYR A C 1
ATOM 646 O O . TYR A 1 78 ? 7.581 8.345 -6.559 1.00 62.84 78 TYR A O 1
ATOM 654 N N . ALA A 1 79 ? 5.932 6.825 -6.633 1.00 63.56 79 ALA A N 1
ATOM 655 C CA . ALA A 1 79 ? 6.308 6.284 -7.936 1.00 63.56 79 ALA A CA 1
ATOM 656 C C . ALA A 1 79 ? 6.238 7.306 -9.096 1.00 63.56 79 ALA A C 1
ATOM 658 O O . ALA A 1 79 ? 7.152 7.308 -9.930 1.00 63.56 79 ALA A O 1
ATOM 659 N N . PRO A 1 80 ? 5.218 8.186 -9.202 1.00 68.19 80 PRO A N 1
ATOM 660 C CA . PRO A 1 80 ? 5.186 9.193 -10.255 1.00 68.19 80 PRO A CA 1
ATOM 661 C C . PRO A 1 80 ? 6.075 10.387 -9.904 1.00 68.19 80 PRO A C 1
ATOM 663 O O . PRO A 1 80 ? 5.737 11.214 -9.059 1.00 68.19 80 PRO A O 1
ATOM 666 N N . LYS A 1 81 ? 7.211 10.496 -10.602 1.00 67.94 81 LYS A N 1
ATOM 667 C CA . LYS A 1 81 ? 8.141 11.626 -10.486 1.00 67.94 81 LYS A CA 1
ATOM 668 C C . LYS A 1 81 ? 8.101 12.481 -11.751 1.00 67.94 81 LYS A C 1
ATOM 670 O O . LYS A 1 81 ? 8.434 12.001 -12.837 1.00 67.94 81 LYS A O 1
ATOM 675 N N . LYS A 1 82 ? 7.756 13.761 -11.596 1.00 67.25 82 LYS A N 1
ATOM 676 C CA . LYS A 1 82 ? 7.811 14.783 -12.650 1.00 67.25 82 LYS A CA 1
ATOM 677 C C . LYS A 1 82 ? 8.657 15.974 -12.184 1.00 67.25 82 LYS A C 1
ATOM 679 O O . LYS A 1 82 ? 8.481 16.434 -11.056 1.00 67.25 82 LYS A O 1
ATOM 684 N N . PRO A 1 83 ? 9.589 16.486 -13.013 1.00 67.50 83 PRO A N 1
ATOM 685 C CA . PRO A 1 83 ? 10.366 17.670 -12.658 1.00 67.50 83 PRO A CA 1
ATOM 686 C C . PRO A 1 83 ? 9.451 18.868 -12.363 1.00 67.50 83 PRO A C 1
ATOM 688 O O . PRO A 1 83 ? 8.674 19.270 -13.222 1.00 67.50 83 PRO A O 1
ATOM 691 N N . GLY A 1 84 ? 9.567 19.443 -11.163 1.00 65.19 84 GLY A N 1
ATOM 692 C CA . GLY A 1 84 ? 8.788 20.613 -10.735 1.00 65.19 84 GLY A CA 1
ATOM 693 C C . GLY A 1 84 ? 7.497 20.303 -9.968 1.00 65.19 84 GLY A C 1
ATOM 694 O O . GLY A 1 84 ? 6.906 21.227 -9.416 1.00 65.19 84 GLY A O 1
ATOM 695 N N . GLU A 1 85 ? 7.084 19.036 -9.878 1.00 66.25 85 GLU A N 1
ATOM 696 C CA . GLU A 1 85 ? 5.928 18.613 -9.078 1.00 66.25 85 GLU A CA 1
ATOM 697 C C . GLU A 1 85 ? 6.345 18.113 -7.685 1.00 66.25 85 GLU A C 1
ATOM 699 O O . GLU A 1 85 ? 7.532 17.938 -7.386 1.00 66.25 85 GLU A O 1
ATOM 704 N N . ARG A 1 86 ? 5.362 17.913 -6.798 1.00 62.00 86 ARG A N 1
ATOM 705 C CA . ARG A 1 86 ? 5.613 17.325 -5.475 1.00 62.00 86 ARG A CA 1
ATOM 706 C C . ARG A 1 86 ? 6.097 15.884 -5.653 1.00 62.00 86 ARG A C 1
ATOM 708 O O . ARG A 1 86 ? 5.803 15.235 -6.641 1.00 62.00 86 ARG A O 1
ATOM 715 N N . ASN A 1 87 ? 6.846 15.346 -4.697 1.00 58.31 87 ASN A N 1
ATOM 716 C CA . ASN A 1 87 ? 7.326 13.958 -4.788 1.00 58.31 87 ASN A CA 1
ATOM 717 C C . ASN A 1 87 ? 6.295 12.927 -4.298 1.00 58.31 87 ASN A C 1
ATOM 719 O O . ASN A 1 87 ? 6.636 11.758 -4.166 1.00 58.31 87 ASN A O 1
ATOM 723 N N . PHE A 1 88 ? 5.073 13.349 -3.975 1.00 63.00 88 PHE A N 1
ATOM 724 C CA . PHE A 1 88 ? 4.092 12.530 -3.274 1.00 63.00 88 PHE A CA 1
ATOM 725 C C . PHE A 1 88 ? 2.681 12.857 -3.760 1.00 63.00 88 PHE A C 1
ATOM 727 O O . PHE A 1 88 ? 2.319 14.034 -3.809 1.00 63.00 88 PHE A O 1
ATOM 734 N N . LEU A 1 89 ? 1.918 11.815 -4.115 1.00 63.47 89 LEU A N 1
ATOM 735 C CA . LEU A 1 89 ? 0.528 11.894 -4.587 1.00 63.47 89 LEU A CA 1
ATOM 736 C C . LEU A 1 89 ? 0.316 12.914 -5.715 1.00 63.47 89 LEU A C 1
ATOM 738 O O . LEU A 1 89 ? -0.560 13.780 -5.649 1.00 63.47 89 LEU A O 1
ATOM 742 N N . ASN A 1 90 ? 1.099 12.793 -6.786 1.00 64.44 90 ASN A N 1
ATOM 743 C CA . ASN A 1 90 ? 0.852 13.581 -7.989 1.00 64.44 90 ASN A CA 1
ATOM 744 C C . ASN A 1 90 ? -0.416 13.085 -8.681 1.00 64.44 90 ASN A C 1
ATOM 746 O O . ASN A 1 90 ? -0.463 11.988 -9.240 1.00 64.44 90 ASN A O 1
ATOM 750 N N . GLN A 1 91 ? -1.457 13.908 -8.643 1.00 65.25 91 GLN A N 1
ATOM 751 C CA . GLN A 1 91 ? -2.694 13.661 -9.373 1.00 65.25 91 GLN A CA 1
ATOM 752 C C . GLN A 1 91 ? -2.605 14.324 -10.753 1.00 65.25 91 GLN A C 1
ATOM 754 O O . GLN A 1 91 ? -2.172 15.475 -10.829 1.00 65.25 91 GLN A O 1
ATOM 759 N N . PRO A 1 92 ? -3.020 13.646 -11.840 1.00 70.75 92 PRO A N 1
ATOM 760 C CA . PRO A 1 92 ? -3.725 12.355 -11.889 1.00 70.75 92 PRO A CA 1
ATOM 761 C C . PRO A 1 92 ? -2.820 11.106 -11.940 1.00 70.75 92 PRO A C 1
ATOM 763 O O . PRO A 1 92 ? -3.317 9.993 -11.780 1.00 70.75 92 PRO A O 1
ATOM 766 N N . ASP A 1 93 ? -1.512 11.272 -12.136 1.00 73.06 93 ASP A N 1
ATOM 767 C CA . ASP A 1 93 ? -0.573 10.187 -12.456 1.00 73.06 93 ASP A CA 1
ATOM 768 C C . ASP A 1 93 ? -0.597 8.997 -11.482 1.00 73.06 93 ASP A C 1
ATOM 770 O O . ASP A 1 93 ? -0.514 7.845 -11.915 1.00 73.06 93 ASP A O 1
ATOM 774 N N . THR A 1 94 ? -0.705 9.242 -10.170 1.00 74.00 94 THR A N 1
ATOM 775 C CA . THR A 1 94 ? -0.760 8.165 -9.167 1.00 74.00 94 THR A CA 1
ATOM 776 C C . THR A 1 94 ? -1.979 7.267 -9.382 1.00 74.00 94 THR A C 1
ATOM 778 O O . THR A 1 94 ? -1.865 6.046 -9.291 1.00 74.00 94 THR A O 1
ATOM 781 N N . TRP A 1 95 ? -3.135 7.847 -9.713 1.00 76.19 95 TRP A N 1
ATOM 782 C CA . TRP A 1 95 ? -4.370 7.094 -9.934 1.00 76.19 95 TRP A CA 1
ATOM 783 C C . TRP A 1 95 ? -4.312 6.275 -11.222 1.00 76.19 95 TRP A C 1
ATOM 785 O O . TRP A 1 95 ? -4.677 5.103 -11.219 1.00 76.19 95 TRP A O 1
ATOM 795 N N . GLU A 1 96 ? -3.772 6.843 -12.302 1.00 80.81 96 GLU A N 1
ATOM 796 C CA . GLU A 1 96 ? -3.577 6.103 -13.556 1.00 80.81 96 GLU A CA 1
ATOM 797 C C . GLU A 1 96 ? -2.615 4.925 -13.390 1.00 80.81 96 GLU A C 1
ATOM 799 O O . GLU A 1 96 ? -2.792 3.859 -13.985 1.00 80.81 96 GLU A O 1
ATOM 804 N N . LEU A 1 97 ? -1.568 5.112 -12.585 1.00 79.12 97 LEU A N 1
ATOM 805 C CA . LEU A 1 97 ? -0.625 4.051 -12.270 1.00 79.12 97 LEU A CA 1
ATOM 806 C C . LEU A 1 97 ? -1.321 2.924 -11.486 1.00 79.12 97 LEU A C 1
ATOM 808 O O . LEU A 1 97 ? -1.070 1.748 -11.754 1.00 79.12 97 LEU A O 1
ATOM 812 N N . LEU A 1 98 ? -2.212 3.278 -10.555 1.00 80.19 98 LEU A N 1
ATOM 813 C CA . LEU A 1 98 ? -2.932 2.338 -9.698 1.00 80.19 98 LEU A CA 1
ATOM 814 C C . LEU A 1 98 ? -3.917 1.504 -10.525 1.00 80.19 98 LEU A C 1
ATOM 816 O O . LEU A 1 98 ? -3.997 0.285 -10.357 1.00 80.19 98 LEU A O 1
ATOM 820 N N . ASP A 1 99 ? -4.614 2.157 -11.455 1.00 83.31 99 ASP A N 1
ATOM 821 C CA . ASP A 1 99 ? -5.544 1.509 -12.376 1.00 83.31 99 ASP A CA 1
ATOM 822 C C . ASP A 1 99 ? -4.813 0.550 -13.328 1.00 83.31 99 ASP A C 1
ATOM 824 O O . ASP A 1 99 ? -5.205 -0.605 -13.483 1.00 83.31 99 ASP A O 1
ATOM 828 N N . LYS A 1 100 ? -3.655 0.953 -13.870 1.00 84.94 100 LYS A N 1
ATOM 829 C CA . LYS A 1 100 ? -2.816 0.062 -14.693 1.00 84.94 100 LYS A CA 1
ATOM 830 C C . LYS A 1 100 ? -2.377 -1.194 -13.945 1.00 84.94 100 LYS A C 1
ATOM 832 O O . LYS A 1 100 ? -2.387 -2.280 -14.520 1.00 84.94 100 LYS A O 1
ATOM 837 N N . ILE A 1 101 ? -1.974 -1.070 -12.679 1.00 84.00 101 ILE A N 1
ATOM 838 C CA . ILE A 1 101 ? -1.592 -2.237 -11.868 1.00 84.00 101 ILE A CA 1
ATOM 839 C C . ILE A 1 101 ? -2.818 -3.103 -11.565 1.00 84.00 101 ILE A C 1
ATOM 841 O O . ILE A 1 101 ? -2.721 -4.327 -11.641 1.00 84.00 101 ILE A O 1
ATOM 845 N N . LYS A 1 102 ? -3.979 -2.493 -11.299 1.00 84.56 102 LYS A N 1
ATOM 846 C CA . LYS A 1 102 ? -5.246 -3.211 -11.098 1.00 84.56 102 LYS A CA 1
ATOM 847 C C . LYS A 1 102 ? -5.632 -4.036 -12.315 1.00 84.56 102 LYS A C 1
ATOM 849 O O . LYS A 1 102 ? -5.877 -5.224 -12.159 1.00 84.56 102 LYS A O 1
ATOM 854 N N . GLN A 1 103 ? -5.565 -3.467 -13.515 1.00 86.44 103 GLN A N 1
ATOM 855 C CA . GLN A 1 103 ? -5.835 -4.194 -14.761 1.00 86.44 103 GLN A CA 1
ATOM 856 C C . GLN A 1 103 ? -4.894 -5.394 -14.966 1.00 86.44 103 GLN A C 1
ATOM 858 O O . GLN A 1 103 ? -5.274 -6.396 -15.566 1.00 86.44 103 GLN A O 1
ATOM 863 N N . ILE A 1 104 ? -3.656 -5.315 -14.464 1.00 85.75 104 ILE A N 1
ATOM 864 C CA . ILE A 1 104 ? -2.710 -6.437 -14.504 1.00 85.75 104 ILE A CA 1
ATOM 865 C C . ILE A 1 104 ? -3.056 -7.497 -13.449 1.00 85.75 104 ILE A C 1
ATOM 867 O O . ILE A 1 104 ? -2.875 -8.683 -13.711 1.00 85.75 104 ILE A O 1
ATOM 871 N N . ALA A 1 105 ? -3.510 -7.084 -12.266 1.00 85.31 105 ALA A N 1
ATOM 872 C CA . ALA A 1 105 ? -3.777 -7.949 -11.117 1.00 85.31 105 ALA A CA 1
ATOM 873 C C . ALA A 1 105 ? -5.157 -8.638 -11.167 1.00 85.31 105 ALA A C 1
ATOM 875 O O . ALA A 1 105 ? -5.300 -9.767 -10.698 1.00 85.31 105 ALA A O 1
ATOM 876 N N . GLU A 1 106 ? -6.156 -7.986 -11.764 1.00 84.88 106 GLU A N 1
ATOM 877 C CA . GLU A 1 106 ? -7.552 -8.436 -11.831 1.00 84.88 106 GLU A CA 1
ATOM 878 C C . GLU A 1 106 ? -7.726 -9.828 -12.472 1.00 84.88 106 GLU A C 1
ATOM 880 O O . GLU A 1 106 ? -8.405 -10.662 -11.867 1.00 84.88 106 GLU A O 1
ATOM 885 N N . PRO A 1 107 ? -7.055 -10.179 -13.592 1.00 85.94 107 PRO A N 1
ATOM 886 C CA . PRO A 1 107 ? -7.123 -11.529 -14.162 1.00 85.94 107 PRO A CA 1
ATOM 887 C C . PRO A 1 107 ? -6.609 -12.633 -13.230 1.00 85.94 107 PRO A C 1
ATOM 889 O O . PRO A 1 107 ? -6.939 -13.803 -13.418 1.00 85.94 107 PRO A O 1
ATOM 892 N N . TYR A 1 108 ? -5.791 -12.276 -12.238 1.00 84.25 108 TYR A N 1
ATOM 893 C CA . TYR A 1 108 ? -5.249 -13.203 -11.247 1.00 84.25 108 TYR A CA 1
ATOM 894 C C . TYR A 1 108 ? -6.097 -13.272 -9.967 1.00 84.25 108 TYR A C 1
ATOM 896 O O . TYR A 1 108 ? -5.743 -14.006 -9.047 1.00 84.25 108 TYR A O 1
ATOM 904 N N . GLY A 1 109 ? -7.206 -12.522 -9.891 1.00 83.44 109 GLY A N 1
ATOM 905 C CA . GLY A 1 109 ? -8.071 -12.469 -8.710 1.00 83.44 109 GLY A CA 1
ATOM 906 C C . GLY A 1 109 ? -7.386 -11.874 -7.477 1.00 83.44 109 GLY A C 1
ATOM 907 O O . GLY A 1 109 ? -7.732 -12.236 -6.354 1.00 83.44 109 GLY A O 1
ATOM 908 N N . MET A 1 110 ? -6.383 -11.013 -7.679 1.00 84.56 110 MET A N 1
ATOM 909 C CA . MET A 1 110 ? -5.631 -10.381 -6.596 1.00 84.56 110 MET A CA 1
ATOM 910 C C . MET A 1 110 ? -6.256 -9.035 -6.216 1.00 84.56 110 MET A C 1
ATOM 912 O O . MET A 1 110 ? -6.495 -8.190 -7.078 1.00 84.56 110 MET A O 1
ATOM 916 N N . GLU A 1 111 ? -6.451 -8.802 -4.919 1.00 83.81 111 GLU A N 1
ATOM 917 C CA . GLU A 1 111 ? -6.805 -7.488 -4.383 1.00 83.81 111 GLU A CA 1
ATOM 918 C C . GLU A 1 111 ? -5.548 -6.651 -4.123 1.00 83.81 111 GLU A C 1
ATOM 920 O O . GLU A 1 111 ? -4.512 -7.149 -3.670 1.00 83.81 111 GLU A O 1
ATOM 925 N N . LEU A 1 112 ? -5.641 -5.355 -4.411 1.00 83.50 112 LEU A N 1
ATOM 926 C CA . LEU A 1 112 ? -4.557 -4.401 -4.208 1.00 83.50 112 LEU A CA 1
ATOM 927 C C . LEU A 1 112 ? -4.819 -3.580 -2.952 1.00 83.50 112 LEU A C 1
ATOM 929 O O . LEU A 1 112 ? -5.906 -3.030 -2.773 1.00 83.50 112 LEU A O 1
ATOM 933 N N . LEU A 1 113 ? -3.790 -3.475 -2.118 1.00 83.44 113 LEU A N 1
ATOM 934 C CA . LEU A 1 113 ? -3.813 -2.727 -0.871 1.00 83.44 113 LEU A CA 1
ATOM 935 C C . LEU A 1 113 ? -2.757 -1.615 -0.950 1.00 83.44 113 LEU A C 1
ATOM 937 O O . LEU A 1 113 ? -1.589 -1.860 -0.630 1.00 83.44 113 LEU A O 1
ATOM 941 N N . PRO A 1 114 ? -3.119 -0.424 -1.462 1.00 77.50 114 PRO A N 1
ATOM 942 C CA . PRO A 1 114 ? -2.203 0.702 -1.524 1.00 77.50 114 PRO A CA 1
ATOM 943 C C . PRO A 1 114 ? -1.887 1.197 -0.119 1.00 77.50 114 PRO A C 1
ATOM 945 O O . PRO A 1 114 ? -2.781 1.541 0.654 1.00 77.50 114 PRO A O 1
ATOM 948 N N . GLU A 1 115 ? -0.601 1.247 0.205 1.00 71.06 115 GLU A N 1
ATOM 949 C CA . GLU A 1 115 ? -0.163 1.891 1.427 1.00 71.06 115 GLU A CA 1
ATOM 950 C C . GLU A 1 115 ? -0.004 3.392 1.181 1.00 71.06 115 GLU A C 1
ATOM 952 O O . GLU A 1 115 ? 0.849 3.832 0.407 1.00 71.06 115 GLU A O 1
ATOM 957 N N . ILE A 1 116 ? -0.916 4.170 1.766 1.00 69.75 116 ILE A N 1
ATOM 958 C CA . ILE A 1 116 ? -0.929 5.627 1.673 1.00 69.75 116 ILE A CA 1
ATOM 959 C C . ILE A 1 116 ? -1.090 6.182 3.084 1.00 69.75 116 ILE A C 1
ATOM 961 O O . ILE A 1 116 ? -2.126 6.009 3.726 1.00 69.75 116 ILE A O 1
ATOM 965 N N . HIS A 1 117 ? -0.045 6.858 3.547 1.00 65.00 117 HIS A N 1
ATOM 966 C CA . HIS A 1 117 ? 0.000 7.547 4.828 1.00 65.00 117 HIS A CA 1
ATOM 967 C C . HIS A 1 117 ? -0.360 9.027 4.640 1.00 65.00 117 HIS A C 1
ATOM 969 O O . HIS A 1 117 ? 0.514 9.857 4.403 1.00 65.00 117 HIS A O 1
ATOM 975 N N . GLU A 1 118 ? -1.647 9.359 4.741 1.00 64.38 118 GLU A N 1
ATOM 976 C CA . GLU A 1 118 ? -2.163 10.726 4.576 1.00 64.38 118 GLU A CA 1
ATOM 977 C C . GLU A 1 118 ? -2.924 11.185 5.836 1.00 64.38 118 GLU A C 1
ATOM 979 O O . GLU A 1 118 ? -3.462 10.370 6.592 1.00 64.38 118 GLU A O 1
ATOM 984 N N . CYS A 1 119 ? -3.003 12.500 6.061 1.00 54.66 119 CYS A N 1
ATOM 985 C CA . CYS A 1 119 ? -3.861 13.088 7.088 1.00 54.66 119 CYS A CA 1
ATOM 986 C C . CYS A 1 119 ? -5.353 12.832 6.808 1.00 54.66 119 CYS A C 1
ATOM 988 O O . CYS A 1 119 ? -5.816 12.894 5.670 1.00 54.66 119 CYS A O 1
ATOM 990 N N . TYR A 1 120 ? -6.133 12.641 7.878 1.00 55.84 120 TYR A N 1
ATOM 991 C CA . TYR A 1 120 ? -7.593 12.472 7.817 1.00 55.84 120 TYR A CA 1
ATOM 992 C C . TYR A 1 120 ? -8.304 13.600 7.047 1.00 55.84 120 TYR A C 1
ATOM 994 O O . TYR A 1 120 ? -9.268 13.358 6.322 1.00 55.84 120 TYR A O 1
ATOM 1002 N N . SER A 1 121 ? -7.820 14.836 7.197 1.00 56.44 121 SER A N 1
ATOM 1003 C CA . SER A 1 121 ? -8.387 16.053 6.604 1.00 56.44 121 SER A CA 1
ATOM 1004 C C . SER A 1 121 ? -8.418 16.034 5.074 1.00 56.44 121 SER A C 1
ATOM 1006 O O . SER A 1 121 ? -9.334 16.603 4.482 1.00 56.44 121 SER A O 1
ATOM 1008 N N . GLU A 1 122 ? -7.489 15.322 4.438 1.00 66.12 122 GLU A N 1
ATOM 1009 C CA . GLU A 1 122 ? -7.397 15.220 2.978 1.00 66.12 122 GLU A CA 1
ATOM 1010 C C . GLU A 1 122 ? -8.383 14.194 2.384 1.00 66.12 122 GLU A C 1
ATOM 1012 O O . GLU A 1 122 ? -8.555 14.122 1.162 1.00 66.12 122 GLU A O 1
ATOM 1017 N N . LYS A 1 123 ? -9.057 13.399 3.239 1.00 70.44 123 LYS A N 1
ATOM 1018 C CA . LYS A 1 123 ? -10.091 12.408 2.865 1.00 70.44 123 LYS A CA 1
ATOM 1019 C C . LYS A 1 123 ? -9.664 11.436 1.766 1.00 70.44 123 LYS A C 1
ATOM 1021 O O . LYS A 1 123 ? -10.481 10.915 1.008 1.00 70.44 123 LYS A O 1
ATOM 1026 N N . ILE A 1 124 ? -8.370 11.158 1.662 1.00 72.62 124 ILE A N 1
ATOM 1027 C CA . ILE A 1 124 ? -7.861 10.267 0.619 1.00 72.62 124 ILE A CA 1
ATOM 1028 C C . ILE A 1 124 ? -8.295 8.825 0.827 1.00 72.62 124 ILE A C 1
ATOM 1030 O O . ILE A 1 124 ? -8.525 8.134 -0.159 1.00 72.62 124 ILE A O 1
ATOM 1034 N N . TYR A 1 125 ? -8.532 8.397 2.066 1.00 73.31 125 TYR A N 1
ATOM 1035 C CA . TYR A 1 125 ? -9.144 7.098 2.338 1.00 73.31 125 TYR A CA 1
ATOM 1036 C C . TYR A 1 125 ? -10.541 6.961 1.696 1.00 73.31 125 TYR A C 1
ATOM 1038 O O . TYR A 1 125 ? -10.856 5.890 1.183 1.00 73.31 125 TYR A O 1
ATOM 1046 N N . GLU A 1 126 ? -11.341 8.038 1.638 1.00 76.38 126 GLU A N 1
ATOM 1047 C CA . GLU A 1 126 ? -12.635 8.040 0.934 1.00 76.38 126 GLU A CA 1
ATOM 1048 C C . GLU A 1 126 ? -12.411 7.845 -0.569 1.00 76.38 126 GLU A C 1
ATOM 1050 O O . GLU A 1 126 ? -12.981 6.935 -1.160 1.00 76.38 126 GLU A O 1
ATOM 1055 N N . LYS A 1 127 ? -11.497 8.620 -1.171 1.00 76.81 127 LYS A N 1
ATOM 1056 C CA . LYS A 1 127 ? -11.170 8.515 -2.605 1.00 76.81 127 LYS A CA 1
ATOM 1057 C C . LYS A 1 127 ? -10.636 7.133 -2.982 1.00 76.81 127 LYS A C 1
ATOM 1059 O O . LYS A 1 127 ? -11.015 6.590 -4.010 1.00 76.81 127 LYS A O 1
ATOM 1064 N N . ILE A 1 128 ? -9.767 6.539 -2.161 1.00 77.06 128 ILE A N 1
ATOM 1065 C CA . ILE A 1 128 ? -9.248 5.179 -2.386 1.00 77.06 128 ILE A CA 1
ATOM 1066 C C . ILE A 1 128 ? -10.397 4.158 -2.335 1.00 77.06 128 ILE A C 1
ATOM 1068 O O . ILE A 1 128 ? -10.469 3.268 -3.186 1.00 77.06 128 ILE A O 1
ATOM 1072 N N . SER A 1 129 ? -11.317 4.320 -1.380 1.00 77.75 129 SER A N 1
ATOM 1073 C CA . SER A 1 129 ? -12.496 3.461 -1.245 1.00 77.75 129 SER A CA 1
ATOM 1074 C C . SER A 1 129 ? -13.470 3.607 -2.417 1.00 77.75 129 SER A C 1
ATOM 1076 O O . SER A 1 129 ? -13.959 2.601 -2.927 1.00 77.75 129 SER A O 1
ATOM 1078 N N . GLU A 1 130 ? -13.714 4.829 -2.903 1.00 79.56 130 GLU A N 1
ATOM 1079 C CA . GLU A 1 130 ? -14.533 5.099 -4.098 1.00 79.56 130 GLU A CA 1
ATOM 1080 C C . GLU A 1 130 ? -13.963 4.424 -5.352 1.00 79.56 130 GLU A C 1
ATOM 1082 O O . GLU A 1 130 ? -14.706 3.942 -6.204 1.00 79.56 130 GLU A O 1
ATOM 1087 N N . GLN A 1 131 ? -12.636 4.324 -5.443 1.00 74.88 131 GLN A N 1
ATOM 1088 C CA . GLN A 1 131 ? -11.937 3.612 -6.518 1.00 74.88 131 GLN A CA 1
ATOM 1089 C C . GLN A 1 131 ? -11.976 2.071 -6.346 1.00 74.88 131 GLN A C 1
ATOM 1091 O O . GLN A 1 131 ? -11.474 1.310 -7.186 1.00 74.88 131 GLN A O 1
ATOM 1096 N N . GLY A 1 132 ? -12.604 1.592 -5.266 1.00 74.75 132 GLY A N 1
ATOM 1097 C CA . GLY A 1 132 ? -12.845 0.182 -4.967 1.00 74.75 132 GLY A CA 1
ATOM 1098 C C . GLY A 1 132 ? -11.692 -0.526 -4.259 1.00 74.75 132 GLY A C 1
ATOM 1099 O O . GLY A 1 132 ? -11.710 -1.754 -4.160 1.00 74.75 132 GLY A O 1
ATOM 1100 N N . TYR A 1 133 ? -10.692 0.209 -3.774 1.00 80.31 133 TYR A N 1
ATOM 1101 C CA . TYR A 1 133 ? -9.537 -0.364 -3.086 1.00 80.31 133 TYR A CA 1
ATOM 1102 C C . TYR A 1 133 ? -9.779 -0.465 -1.580 1.00 80.31 133 TYR A C 1
ATOM 1104 O O . TYR A 1 133 ? -10.570 0.279 -1.004 1.00 80.31 133 TYR A O 1
ATOM 1112 N N . VAL A 1 134 ? -9.078 -1.400 -0.943 1.00 80.50 134 VAL A N 1
ATOM 1113 C CA . VAL A 1 134 ? -9.049 -1.521 0.517 1.00 80.50 134 VAL A CA 1
ATOM 1114 C C . VAL A 1 134 ? -8.050 -0.502 1.067 1.00 80.50 134 VAL A C 1
ATOM 1116 O O . VAL A 1 134 ? -6.986 -0.302 0.479 1.00 80.50 134 VAL A O 1
ATOM 1119 N N . THR A 1 135 ? -8.379 0.149 2.179 1.00 82.00 135 THR A N 1
ATOM 1120 C CA . THR A 1 135 ? -7.523 1.149 2.836 1.00 82.00 135 THR A CA 1
ATOM 1121 C C . THR A 1 135 ? -6.937 0.611 4.140 1.00 82.00 135 THR A C 1
ATOM 1123 O O . THR A 1 135 ? -7.475 -0.309 4.749 1.00 82.00 135 THR A O 1
ATOM 1126 N N . TYR A 1 136 ? -5.811 1.158 4.591 1.00 80.31 136 TYR A N 1
ATOM 1127 C CA . TYR A 1 136 ? -5.300 0.871 5.934 1.00 80.31 136 TYR A CA 1
ATOM 1128 C C . TYR A 1 136 ? -5.976 1.773 6.963 1.00 80.31 136 TYR A C 1
ATOM 1130 O O . TYR A 1 136 ? -6.055 2.987 6.765 1.00 80.31 136 TYR A O 1
ATOM 1138 N N . ASP A 1 137 ? -6.423 1.190 8.077 1.00 79.94 137 ASP A N 1
ATOM 1139 C CA . ASP A 1 137 ? -6.915 1.972 9.207 1.00 79.94 137 ASP A CA 1
ATOM 1140 C C . ASP A 1 137 ? -5.760 2.350 10.140 1.00 79.94 137 ASP A C 1
ATOM 1142 O O . ASP A 1 137 ? -5.397 1.622 11.067 1.00 79.94 137 ASP A O 1
ATOM 1146 N N . PHE A 1 138 ? -5.173 3.515 9.873 1.00 75.62 138 PHE A N 1
ATOM 1147 C CA . PHE A 1 138 ? -4.155 4.114 10.734 1.00 75.62 138 PHE A CA 1
ATOM 1148 C C . PHE A 1 138 ? -4.745 4.903 11.913 1.00 75.62 138 PHE A C 1
ATOM 1150 O O . PHE A 1 138 ? -3.994 5.321 12.797 1.00 75.62 138 PHE A O 1
ATOM 1157 N N . PHE A 1 139 ? -6.065 5.118 11.946 1.00 77.88 139 PHE A N 1
ATOM 1158 C CA . PHE A 1 139 ? -6.742 5.899 12.984 1.00 77.88 139 PHE A CA 1
ATOM 1159 C C . PHE A 1 139 ? -7.107 5.036 14.188 1.00 77.88 139 PHE A C 1
ATOM 1161 O O . PHE A 1 139 ? -6.986 5.493 15.326 1.00 77.88 139 PHE A O 1
ATOM 1168 N N . LEU A 1 140 ? -7.485 3.778 13.948 1.00 83.19 140 LEU A N 1
ATOM 1169 C CA . LEU A 1 140 ? -7.946 2.843 14.971 1.00 83.19 140 LEU A CA 1
ATOM 1170 C C . LEU A 1 140 ? -7.018 2.723 16.194 1.00 83.19 140 LEU A C 1
ATOM 1172 O O . LEU A 1 140 ? -7.532 2.843 17.305 1.00 83.19 140 LEU A O 1
ATOM 1176 N N . PRO A 1 141 ? -5.682 2.565 16.071 1.00 81.94 141 PRO A N 1
ATOM 1177 C CA . PRO A 1 141 ? -4.809 2.522 17.247 1.00 81.94 141 PRO A CA 1
ATOM 1178 C C . PRO A 1 141 ? -4.894 3.792 18.103 1.00 81.94 141 PRO A C 1
ATOM 1180 O O . PRO A 1 141 ? -4.935 3.713 19.328 1.00 81.94 141 PRO A O 1
ATOM 1183 N N . GLY A 1 142 ? -4.945 4.964 17.458 1.00 80.38 142 GLY A N 1
ATOM 1184 C CA . GLY A 1 142 ? -5.037 6.252 18.147 1.00 80.38 142 GLY A CA 1
ATOM 1185 C C . GLY A 1 142 ? -6.386 6.434 18.838 1.00 80.38 142 GLY A C 1
ATOM 1186 O O . GLY A 1 142 ? -6.425 6.860 19.986 1.00 80.38 142 GLY A O 1
ATOM 1187 N N . LEU A 1 143 ? -7.473 6.037 18.172 1.00 82.75 143 LEU A N 1
ATOM 1188 C CA . LEU A 1 143 ? -8.832 6.072 18.719 1.00 82.75 143 LEU A CA 1
ATOM 1189 C C . LEU A 1 143 ? -9.009 5.130 19.912 1.00 82.75 143 LEU A C 1
ATOM 1191 O O . LEU A 1 143 ? -9.705 5.468 20.865 1.00 82.75 143 LEU A O 1
ATOM 1195 N N . ILE A 1 144 ? -8.372 3.957 19.877 1.00 85.25 144 ILE A N 1
ATOM 1196 C CA . ILE A 1 144 ? -8.393 3.017 21.002 1.00 85.25 144 ILE A CA 1
ATOM 1197 C C . ILE A 1 144 ? -7.657 3.612 22.206 1.00 85.25 144 ILE A C 1
ATOM 1199 O O . ILE A 1 144 ? -8.171 3.537 23.318 1.00 85.25 144 ILE A O 1
ATOM 1203 N N . ILE A 1 145 ? -6.488 4.227 21.999 1.00 84.75 145 ILE A N 1
ATOM 1204 C CA . ILE A 1 145 ? -5.746 4.888 23.085 1.00 84.75 145 ILE A CA 1
ATOM 1205 C C . ILE A 1 145 ? -6.557 6.061 23.651 1.00 84.75 145 ILE A C 1
ATOM 1207 O O . ILE A 1 145 ? -6.704 6.148 24.865 1.00 84.75 145 ILE A O 1
ATOM 1211 N N . ASP A 1 146 ? -7.139 6.912 22.799 1.00 82.00 146 ASP A N 1
ATOM 1212 C CA . ASP A 1 146 ? -8.009 8.024 23.219 1.00 82.00 146 ASP A CA 1
ATOM 1213 C C . ASP A 1 146 ? -9.193 7.528 24.060 1.00 82.00 146 ASP A C 1
ATOM 1215 O O . ASP A 1 146 ? -9.465 8.072 25.129 1.00 82.00 146 ASP A O 1
ATOM 1219 N N . ALA A 1 147 ? -9.854 6.446 23.639 1.00 86.00 147 ALA A N 1
ATOM 1220 C CA . ALA A 1 147 ? -10.981 5.872 24.370 1.00 86.00 147 ALA A CA 1
ATOM 1221 C C . ALA A 1 147 ? -10.579 5.275 25.728 1.00 86.00 147 ALA A C 1
ATOM 1223 O O . ALA A 1 147 ? -11.334 5.385 26.695 1.00 86.00 147 ALA A O 1
ATOM 1224 N N . LEU A 1 148 ? -9.399 4.653 25.814 1.00 86.56 148 LEU A N 1
ATOM 1225 C CA . LEU A 1 148 ? -8.876 4.093 27.063 1.00 86.56 148 LEU A CA 1
ATOM 1226 C C . LEU A 1 148 ? -8.437 5.187 28.047 1.00 86.56 148 LEU A C 1
ATOM 1228 O O . LEU A 1 148 ? -8.739 5.080 29.233 1.00 86.56 148 LEU A O 1
ATOM 1232 N N . GLU A 1 149 ? -7.764 6.233 27.564 1.00 86.19 149 GLU A N 1
ATOM 1233 C CA . GLU A 1 149 ? -7.263 7.343 28.390 1.00 86.19 149 GLU A CA 1
ATOM 1234 C C . GLU A 1 149 ? -8.386 8.284 28.849 1.00 86.19 149 GLU A C 1
ATOM 1236 O O . GLU A 1 149 ? -8.425 8.701 30.005 1.00 86.19 149 GLU A O 1
ATOM 1241 N N . SER A 1 150 ? -9.327 8.616 27.959 1.00 84.94 150 SER A N 1
ATOM 1242 C CA . SER A 1 150 ? -10.443 9.520 28.276 1.00 84.94 150 SER A CA 1
ATOM 1243 C C . SER A 1 150 ? -11.624 8.821 28.957 1.00 84.94 150 SER A C 1
ATOM 1245 O O . SER A 1 150 ? -12.499 9.488 29.511 1.00 84.94 150 SER A O 1
ATOM 1247 N N . GLY A 1 151 ? -11.688 7.486 28.883 1.00 88.12 151 GLY A N 1
ATOM 1248 C CA . GLY A 1 151 ? -12.864 6.706 29.271 1.00 88.12 151 GLY A CA 1
ATOM 1249 C C . GLY A 1 151 ? -14.096 6.957 28.388 1.00 88.12 151 GLY A C 1
ATOM 1250 O O . GLY A 1 151 ? -15.190 6.521 28.749 1.00 88.12 151 GLY A O 1
ATOM 1251 N N . ASN A 1 152 ? -13.947 7.658 27.255 1.00 83.31 152 ASN A N 1
ATOM 1252 C CA . ASN A 1 152 ? -15.025 8.002 26.330 1.00 83.31 152 ASN A CA 1
ATOM 1253 C C . ASN A 1 152 ? -14.775 7.395 24.935 1.00 83.31 152 ASN A C 1
ATOM 1255 O O . ASN A 1 152 ? -13.816 7.732 24.250 1.00 83.31 152 ASN A O 1
ATOM 1259 N N . GLY A 1 153 ? -15.675 6.514 24.490 1.00 86.56 153 GLY A N 1
ATOM 1260 C CA . GLY A 1 153 ? -15.603 5.845 23.187 1.00 86.56 153 GLY A CA 1
ATOM 1261 C C . GLY A 1 153 ? -16.315 6.560 22.031 1.00 86.56 153 GLY A C 1
ATOM 1262 O O . GLY A 1 153 ? -16.406 5.980 20.950 1.00 86.56 153 GLY A O 1
ATOM 1263 N N . GLU A 1 154 ? -16.842 7.773 22.224 1.00 86.44 154 GLU A N 1
ATOM 1264 C CA . GLU A 1 154 ? -17.637 8.494 21.214 1.00 86.44 154 GLU A CA 1
ATOM 1265 C C . GLU A 1 154 ? -16.905 8.652 19.876 1.00 86.44 154 GLU A C 1
ATOM 1267 O O . GLU A 1 154 ? -17.495 8.419 18.821 1.00 86.44 154 GLU A O 1
ATOM 1272 N N . HIS A 1 155 ? -15.611 8.982 19.894 1.00 82.50 155 HIS A N 1
ATOM 1273 C CA . HIS A 1 155 ? -14.843 9.139 18.658 1.00 82.50 155 HIS A CA 1
ATOM 1274 C C . HIS A 1 155 ? -14.609 7.813 17.928 1.00 82.50 155 HIS A C 1
ATOM 1276 O O . HIS A 1 155 ? -14.696 7.760 16.701 1.00 82.50 155 HIS A O 1
ATOM 1282 N N . LEU A 1 156 ? -14.341 6.737 18.672 1.00 86.50 156 LEU A N 1
ATOM 1283 C CA . LEU A 1 156 ? -14.181 5.400 18.105 1.00 86.50 156 LEU A CA 1
ATOM 1284 C C . LEU A 1 156 ? -15.496 4.914 17.476 1.00 86.50 156 LEU A C 1
ATOM 1286 O O . LEU A 1 156 ? -15.490 4.375 16.371 1.00 86.50 156 LEU A O 1
ATOM 1290 N N . ALA A 1 157 ? -16.622 5.151 18.154 1.00 88.25 157 ALA A N 1
ATOM 1291 C CA . ALA A 1 157 ? -17.949 4.833 17.637 1.00 88.25 157 ALA A CA 1
ATOM 1292 C C . ALA A 1 157 ? -18.288 5.659 16.386 1.00 88.25 157 ALA A C 1
ATOM 1294 O O . ALA A 1 157 ? -18.791 5.107 15.409 1.00 88.25 157 ALA A O 1
ATOM 1295 N N . GLY A 1 158 ? -17.962 6.956 16.385 1.00 87.81 158 GLY A N 1
ATOM 1296 C CA . GLY A 1 158 ? -18.146 7.831 15.227 1.00 87.81 158 GLY A CA 1
ATOM 1297 C C . GLY A 1 158 ? -17.352 7.366 14.006 1.00 87.81 158 GLY A C 1
ATOM 1298 O O . GLY A 1 158 ? -17.903 7.296 12.910 1.00 87.81 158 GLY A O 1
ATOM 1299 N N . TRP A 1 159 ? -16.090 6.971 14.199 1.00 87.00 159 TRP A N 1
ATOM 1300 C CA . TRP A 1 159 ? -15.266 6.414 13.125 1.00 87.00 159 TRP A CA 1
ATOM 1301 C C . TRP A 1 159 ? -15.828 5.095 12.583 1.00 87.00 159 TRP A C 1
ATOM 1303 O O . TRP A 1 159 ? -15.952 4.923 11.372 1.00 87.00 159 TRP A O 1
ATOM 1313 N N . ALA A 1 160 ? -16.238 4.179 13.465 1.00 87.19 160 ALA A N 1
ATOM 1314 C CA . ALA A 1 160 ? -16.848 2.917 13.049 1.00 87.19 160 ALA A CA 1
ATOM 1315 C C . ALA A 1 160 ? -18.145 3.136 12.248 1.00 87.19 160 ALA A C 1
ATOM 1317 O O . ALA A 1 160 ? -18.364 2.464 11.240 1.00 87.19 160 ALA A O 1
ATOM 1318 N N . GLN A 1 161 ? -18.979 4.096 12.664 1.00 88.94 161 GLN A N 1
ATOM 1319 C CA . GLN A 1 161 ? -20.199 4.453 11.941 1.00 88.94 161 GLN A CA 1
ATOM 1320 C C . GLN A 1 161 ? -19.880 5.030 10.558 1.00 88.94 161 GLN A C 1
ATOM 1322 O O . GLN A 1 161 ? -20.497 4.635 9.574 1.00 88.94 161 GLN A O 1
ATOM 1327 N N . GLU A 1 162 ? -18.871 5.895 10.459 1.00 86.25 162 GLU A N 1
ATOM 1328 C CA . GLU A 1 162 ? -18.432 6.470 9.188 1.00 86.25 162 GLU A CA 1
ATOM 1329 C C . GLU A 1 162 ? -17.963 5.402 8.187 1.00 86.25 162 GLU A C 1
ATOM 1331 O O . GLU A 1 162 ? -18.314 5.472 7.006 1.00 86.25 162 GLU A O 1
ATOM 1336 N N . LEU A 1 163 ? -17.213 4.395 8.650 1.00 86.12 163 LEU A N 1
ATOM 1337 C CA . LEU A 1 163 ? -16.779 3.276 7.809 1.00 86.12 163 LEU A CA 1
ATOM 1338 C C . LEU A 1 163 ? -17.966 2.473 7.262 1.00 86.12 163 LEU A C 1
ATOM 1340 O O . LEU A 1 163 ? -17.964 2.103 6.086 1.00 86.12 163 LEU A O 1
ATOM 1344 N N . ILE A 1 164 ? -18.985 2.232 8.093 1.00 87.00 164 ILE A N 1
ATOM 1345 C CA . ILE A 1 164 ? -20.203 1.508 7.704 1.00 87.00 164 ILE A CA 1
ATOM 1346 C C . ILE A 1 164 ? -21.019 2.333 6.706 1.00 87.00 164 ILE A C 1
ATOM 1348 O O . ILE A 1 164 ? -21.358 1.833 5.633 1.00 87.00 164 ILE A O 1
ATOM 1352 N N . ASP A 1 165 ? -21.292 3.599 7.027 1.00 87.50 165 ASP A N 1
ATOM 1353 C CA . ASP A 1 165 ? -22.137 4.484 6.218 1.00 87.50 165 ASP A CA 1
ATOM 1354 C C . ASP A 1 165 ? -21.564 4.696 4.814 1.00 87.50 165 ASP A C 1
ATOM 1356 O O . ASP A 1 165 ? -22.301 4.769 3.830 1.00 87.50 165 ASP A O 1
ATOM 1360 N N . LYS A 1 166 ? -20.233 4.770 4.716 1.00 84.25 166 LYS A N 1
ATOM 1361 C CA . LYS A 1 166 ? -19.517 4.964 3.451 1.00 84.25 166 LYS A CA 1
ATOM 1362 C C . LYS A 1 166 ? -19.076 3.656 2.792 1.00 84.25 166 LYS A C 1
ATOM 1364 O O . LYS A 1 166 ? -18.431 3.704 1.745 1.00 84.25 166 LYS A O 1
ATOM 1369 N N . ASN A 1 167 ? -19.415 2.501 3.374 1.00 84.06 167 ASN A N 1
ATOM 1370 C CA . ASN A 1 167 ? -19.015 1.172 2.900 1.00 84.06 167 ASN A CA 1
ATOM 1371 C C . ASN A 1 167 ? -17.497 1.062 2.633 1.00 84.06 167 ASN A C 1
ATOM 1373 O O . ASN A 1 167 ? -17.055 0.511 1.619 1.00 84.06 167 ASN A O 1
ATOM 1377 N N . ILE A 1 168 ? -16.693 1.634 3.533 1.00 84.19 168 ILE A N 1
ATOM 1378 C CA . ILE A 1 168 ? -15.237 1.674 3.408 1.00 84.19 168 ILE A CA 1
ATOM 1379 C C . ILE A 1 168 ? -14.665 0.362 3.934 1.00 84.19 168 ILE A C 1
ATOM 1381 O O . ILE A 1 168 ? -14.837 0.004 5.099 1.00 84.19 168 ILE A O 1
ATOM 1385 N N . ARG A 1 169 ? -13.946 -0.358 3.069 1.00 83.62 169 ARG A N 1
ATOM 1386 C CA . ARG A 1 169 ? -13.233 -1.581 3.450 1.00 83.62 169 ARG A CA 1
ATOM 1387 C C . ARG A 1 169 ? -11.851 -1.211 3.973 1.00 83.62 169 ARG A C 1
ATOM 1389 O O . ARG A 1 169 ? -11.006 -0.771 3.195 1.00 83.62 169 ARG A O 1
ATOM 1396 N N . THR A 1 170 ? -11.616 -1.434 5.262 1.00 83.69 170 THR A N 1
ATOM 1397 C CA . THR A 1 170 ? -10.322 -1.179 5.901 1.00 83.69 170 THR A CA 1
ATOM 1398 C C . THR A 1 170 ? -9.631 -2.458 6.366 1.00 83.69 170 THR A C 1
ATOM 1400 O O . THR A 1 170 ? -10.267 -3.432 6.776 1.00 83.69 170 THR A O 1
ATOM 1403 N N . VAL A 1 171 ? -8.298 -2.448 6.355 1.00 83.56 171 VAL A N 1
ATOM 1404 C CA . VAL A 1 171 ? -7.488 -3.362 7.163 1.00 83.56 171 VAL A CA 1
ATOM 1405 C C . VAL A 1 171 ? -7.245 -2.698 8.511 1.00 83.56 171 VAL A C 1
ATOM 1407 O O . VAL A 1 171 ? -6.441 -1.771 8.624 1.00 83.56 171 VAL A O 1
ATOM 1410 N N . ASN A 1 172 ? -7.948 -3.193 9.525 1.00 81.56 172 ASN A N 1
ATOM 1411 C CA . ASN A 1 172 ? -7.814 -2.733 10.900 1.00 81.56 172 ASN A CA 1
ATOM 1412 C C . ASN A 1 172 ? -6.487 -3.200 11.495 1.00 81.56 172 ASN A C 1
ATOM 1414 O O . ASN A 1 172 ? -6.157 -4.388 11.459 1.00 81.56 172 ASN A O 1
ATOM 1418 N N . MET A 1 173 ? -5.737 -2.264 12.067 1.00 75.62 173 MET A N 1
ATOM 1419 C CA . MET A 1 173 ? -4.464 -2.540 12.720 1.00 75.62 173 MET A CA 1
ATOM 1420 C C . MET A 1 173 ? -4.476 -1.986 14.139 1.00 75.62 173 MET A C 1
ATOM 1422 O O . MET A 1 173 ? -5.069 -0.947 14.397 1.00 75.62 173 MET A O 1
ATOM 1426 N N . LEU A 1 174 ? -3.803 -2.683 15.057 1.00 69.94 174 LEU A N 1
ATOM 1427 C CA . LEU A 1 174 ? -3.543 -2.209 16.425 1.00 69.94 174 LEU A CA 1
ATOM 1428 C C . LEU A 1 174 ? -2.114 -1.661 16.583 1.00 69.94 174 LEU A C 1
ATOM 1430 O O . LEU A 1 174 ? -1.803 -0.983 17.555 1.00 69.94 174 LEU A O 1
ATOM 1434 N N . GLY A 1 175 ? -1.251 -1.934 15.605 1.00 57.31 175 GLY A N 1
ATOM 1435 C CA . GLY A 1 175 ? 0.120 -1.451 15.511 1.00 57.31 175 GLY A CA 1
ATOM 1436 C C . GLY A 1 175 ? 0.758 -1.934 14.209 1.00 57.31 175 GLY A C 1
ATOM 1437 O O . GLY A 1 175 ? 0.386 -2.992 13.696 1.00 57.31 175 GLY A O 1
ATOM 1438 N N . CYS A 1 176 ? 1.694 -1.155 13.665 1.00 61.28 176 CYS A N 1
ATOM 1439 C CA . CYS A 1 176 ? 2.481 -1.521 12.489 1.00 61.28 176 CYS A CA 1
ATOM 1440 C C . CYS A 1 176 ? 3.926 -1.864 12.897 1.00 61.28 176 CYS A C 1
ATOM 1442 O O . CYS A 1 176 ? 4.380 -1.494 13.979 1.00 61.28 176 CYS A O 1
ATOM 1444 N N . HIS A 1 177 ? 4.671 -2.536 12.015 1.00 65.69 177 HIS A N 1
ATOM 1445 C CA . HIS A 1 177 ? 6.122 -2.726 12.153 1.00 65.69 177 HIS A CA 1
ATOM 1446 C C . HIS A 1 177 ? 6.884 -1.389 12.176 1.00 65.69 177 HIS A C 1
ATOM 1448 O O . HIS A 1 177 ? 7.949 -1.310 12.780 1.00 65.69 177 HIS A O 1
ATOM 1454 N N . ASP A 1 178 ? 6.281 -0.337 11.615 1.00 55.91 178 ASP A N 1
ATOM 1455 C CA . ASP A 1 178 ? 6.760 1.050 11.664 1.00 55.91 178 ASP A CA 1
ATOM 1456 C C . ASP A 1 178 ? 6.347 1.799 12.952 1.00 55.91 178 ASP A C 1
ATOM 1458 O O . ASP A 1 178 ? 6.646 2.981 13.124 1.00 55.91 178 ASP A O 1
ATOM 1462 N N . GLY A 1 179 ? 5.670 1.116 13.883 1.00 55.81 179 GLY A N 1
ATOM 1463 C CA . GLY A 1 179 ? 5.140 1.676 15.125 1.00 55.81 179 GLY A CA 1
ATOM 1464 C C . GLY A 1 179 ? 3.682 2.131 15.019 1.00 55.81 179 GLY A C 1
ATOM 1465 O O . GLY A 1 179 ? 2.960 1.797 14.077 1.00 55.81 179 GLY A O 1
ATOM 1466 N N . ILE A 1 180 ? 3.221 2.875 16.028 1.00 59.97 180 ILE A N 1
ATOM 1467 C CA . ILE A 1 180 ? 1.926 3.564 15.990 1.00 59.97 180 ILE A CA 1
ATOM 1468 C C . ILE A 1 180 ? 2.161 4.918 15.309 1.00 59.97 180 ILE A C 1
ATOM 1470 O O . ILE A 1 180 ? 2.969 5.702 15.818 1.00 59.97 180 ILE A O 1
ATOM 1474 N N . PRO A 1 181 ? 1.499 5.226 14.178 1.00 55.19 181 PRO A N 1
ATOM 1475 C CA . PRO A 1 181 ? 1.691 6.492 13.480 1.00 55.19 181 PRO A CA 1
ATOM 1476 C C . PRO A 1 181 ? 1.079 7.660 14.270 1.00 55.19 181 PRO A C 1
ATOM 1478 O O . PRO A 1 181 ? 0.009 8.181 13.959 1.00 55.19 181 PRO A O 1
ATOM 1481 N N . CYS A 1 182 ? 1.804 8.137 15.287 1.00 48.19 182 CYS A N 1
ATOM 1482 C CA . CYS A 1 182 ? 1.378 9.254 16.130 1.00 48.19 182 CYS A CA 1
ATOM 1483 C C . CYS A 1 182 ? 1.192 10.562 15.337 1.00 48.19 182 CYS A C 1
ATOM 1485 O O . CYS A 1 182 ? 0.44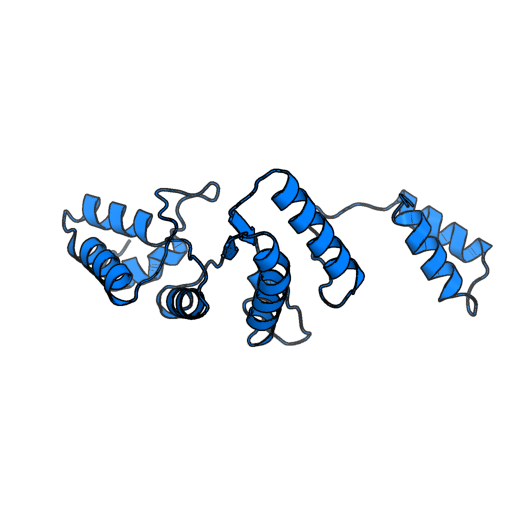8 11.440 15.767 1.00 48.19 182 CYS A O 1
ATOM 1487 N N . TRP A 1 183 ? 1.824 10.716 14.169 1.00 43.97 183 TRP A N 1
ATOM 1488 C CA . TRP A 1 183 ? 1.678 11.917 13.336 1.00 43.97 183 TRP A CA 1
ATOM 1489 C C . TRP A 1 183 ? 0.305 12.042 12.675 1.00 43.97 183 TRP A C 1
ATOM 1491 O O . TRP A 1 183 ? -0.249 13.137 12.685 1.00 43.97 183 TRP A O 1
ATOM 1501 N N . ILE A 1 184 ? -0.277 10.940 12.194 1.00 51.00 184 ILE A N 1
ATOM 1502 C CA . ILE A 1 184 ? -1.636 10.933 11.625 1.00 51.00 184 ILE A CA 1
ATOM 1503 C C . ILE A 1 184 ? -2.660 11.260 12.720 1.00 51.00 184 ILE A C 1
ATOM 1505 O O . ILE A 1 184 ? -3.634 11.975 12.495 1.00 51.00 184 ILE A O 1
ATOM 1509 N N . SER A 1 185 ? -2.372 10.831 13.949 1.00 47.03 185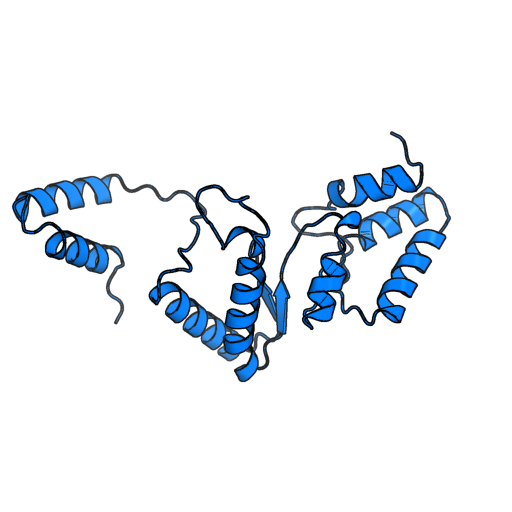 SER A N 1
ATOM 1510 C CA . SER A 1 185 ? -3.196 11.157 15.104 1.00 47.03 185 SER A CA 1
ATOM 1511 C C . SER A 1 185 ? -3.033 12.600 15.605 1.00 47.03 185 SER A C 1
ATOM 1513 O O . SER A 1 185 ? -3.925 13.085 16.281 1.00 47.03 185 SER A O 1
ATOM 1515 N N . LYS A 1 186 ? -1.958 13.346 15.286 1.00 46.09 186 LYS A N 1
ATOM 1516 C CA . LYS A 1 186 ? -1.717 14.687 15.877 1.00 46.09 186 LYS A CA 1
ATOM 1517 C C . LYS A 1 186 ? -2.819 15.702 15.585 1.00 46.09 186 LYS A C 1
ATOM 1519 O O . LYS A 1 186 ? -3.117 16.518 16.449 1.00 46.09 186 LYS A O 1
ATOM 1524 N N . GLU A 1 187 ? -3.404 15.687 14.390 1.00 50.03 187 GLU A N 1
ATOM 1525 C CA . GLU A 1 187 ? -4.508 16.593 14.047 1.00 50.03 187 GLU A CA 1
ATOM 1526 C C . GLU A 1 187 ? -5.832 16.147 14.684 1.00 50.03 187 GLU A C 1
ATOM 1528 O O . GLU A 1 187 ? -6.610 16.987 15.138 1.00 50.03 187 GLU A O 1
ATOM 1533 N N . PHE A 1 188 ? -6.030 14.832 14.807 1.00 48.81 188 PHE A N 1
ATOM 1534 C CA . PHE A 1 188 ? -7.116 14.238 15.577 1.00 48.81 188 PHE A CA 1
ATOM 1535 C C . PHE A 1 188 ? -7.016 14.638 17.063 1.00 48.81 188 PHE A C 1
ATOM 1537 O O . PHE A 1 188 ? -7.917 15.306 17.561 1.00 48.81 188 PHE A O 1
ATOM 1544 N N . TRP A 1 189 ? -5.869 14.411 17.716 1.00 50.50 189 TRP A N 1
ATOM 1545 C CA . TRP A 1 189 ? -5.558 14.861 19.081 1.00 50.50 189 TRP A CA 1
ATOM 1546 C C . TRP A 1 189 ? -5.720 16.382 19.258 1.00 50.50 189 TRP A C 1
ATOM 1548 O O . TRP A 1 189 ? -6.223 16.849 20.280 1.00 50.50 189 TRP A O 1
ATOM 1558 N N . ARG A 1 190 ? -5.367 17.188 18.239 1.00 52.44 190 ARG A N 1
ATOM 1559 C CA . ARG A 1 190 ? -5.580 18.650 18.260 1.00 52.44 190 ARG A CA 1
ATOM 1560 C C . ARG A 1 190 ? -7.056 19.041 18.270 1.00 52.44 190 ARG A C 1
ATOM 1562 O O . ARG A 1 190 ? -7.384 20.082 18.838 1.00 52.44 190 ARG A O 1
ATOM 1569 N N . ARG A 1 191 ? -7.927 18.264 17.616 1.00 46.44 191 ARG A N 1
ATOM 1570 C CA . ARG A 1 191 ? -9.383 18.494 17.581 1.00 46.44 191 ARG A CA 1
ATOM 1571 C C . ARG A 1 191 ? -10.099 17.906 18.795 1.00 46.44 191 ARG A C 1
ATOM 1573 O O . ARG A 1 191 ? -11.072 18.512 19.228 1.00 46.44 191 ARG A O 1
ATOM 1580 N N . THR A 1 192 ? -9.610 16.805 19.365 1.00 48.28 192 THR A N 1
ATOM 1581 C CA . THR A 1 192 ? -10.172 16.197 20.586 1.00 48.28 192 THR A CA 1
ATOM 1582 C C . THR A 1 192 ? -9.727 16.894 21.875 1.00 48.28 192 THR A C 1
ATOM 1584 O O . THR A 1 192 ? -10.188 16.554 22.958 1.00 48.28 192 THR A O 1
ATOM 1587 N N . GLY A 1 193 ? -8.881 17.927 21.775 1.00 40.47 193 GLY A N 1
ATOM 1588 C CA . GLY A 1 193 ? -8.477 18.752 22.916 1.00 40.47 193 GLY A CA 1
ATOM 1589 C C . GLY A 1 193 ? -7.313 18.180 23.726 1.00 40.47 193 GLY A C 1
ATOM 1590 O O . GLY A 1 193 ? -6.967 18.748 24.762 1.00 40.47 193 GLY A O 1
ATOM 1591 N N . PHE A 1 194 ? -6.666 17.120 23.242 1.00 39.69 194 PHE A N 1
ATOM 1592 C CA . PHE A 1 194 ? -5.472 16.553 23.858 1.00 39.69 194 PHE A CA 1
ATOM 1593 C C . PHE A 1 194 ? -4.280 17.483 23.589 1.00 39.69 194 PHE A C 1
ATOM 1595 O O . PHE A 1 194 ? -3.663 17.490 22.519 1.00 39.69 194 PHE A O 1
ATOM 1602 N N . ARG A 1 195 ? -4.000 18.350 24.562 1.00 34.94 195 ARG A N 1
ATOM 1603 C CA . ARG A 1 195 ? -2.766 19.133 24.632 1.00 34.94 195 ARG A CA 1
ATOM 1604 C C . ARG A 1 195 ? -1.756 18.322 25.438 1.00 34.94 195 ARG A C 1
ATOM 1606 O O . ARG A 1 195 ? -2.028 18.025 26.596 1.00 34.94 195 ARG A O 1
ATOM 1613 N N . ASN A 1 196 ? -0.609 18.007 24.837 1.00 36.91 196 ASN A N 1
ATOM 1614 C CA . ASN A 1 196 ? 0.621 17.945 25.631 1.00 36.91 196 ASN A CA 1
ATOM 1615 C C . ASN A 1 196 ? 0.976 19.361 26.090 1.00 36.91 196 ASN A C 1
ATOM 1617 O O . ASN A 1 196 ? 0.789 20.295 25.269 1.00 36.91 196 ASN A O 1
#

Radius of gyration: 22.9 Å; chains: 1; bounding box: 61×40×62 Å

InterPro domains:
  IPR017853 Glycoside hydrolase superfamily [SSF51445] (34-182)
  IPR045857 Oligo-1,6-glucosidase, domain 2 [G3DSA:3.90.400.10] (9-50)

pLDDT: mean 73.71, std 12.95, range [34.94, 89.5]

Organism: NCBI:txid408170